Protein 5ICE (pdb70)

GO terms:
  GO:0030786 (RS)-norcoclaurine 6-O-methyltransferase activity (F, EXP)

Solvent-accessible surface area: 18863 Å² total; per-residue (Å²): 141,93,167,117,111,150,126,177,82,80,124,65,43,91,44,128,106,153,106,152,99,124,31,108,20,68,42,65,26,37,39,32,3,15,108,51,35,0,4,20,22,6,106,131,86,64,56,47,0,12,39,59,54,0,6,133,107,18,88,80,112,132,36,101,71,86,45,8,66,138,43,0,142,78,0,42,162,53,152,26,3,56,78,50,87,72,104,76,90,92,44,3,3,50,11,101,62,0,94,71,12,11,111,82,96,50,75,15,74,20,13,14,16,63,10,108,11,24,169,53,20,49,28,0,82,158,68,55,135,65,32,130,118,62,111,80,45,143,37,34,6,2,61,51,28,39,56,40,54,12,52,76,9,3,52,121,70,106,101,33,9,104,47,35,7,80,2,68,7,0,29,14,80,35,4,5,57,24,0,28,93,113,4,48,79,10,7,99,77,16,84,46,1,3,3,0,21,14,14,16,0,12,4,0,93,60,0,25,106,45,40,104,174,16,94,1,10,0,2,19,58,62,34,11,25,89,37,23,76,78,48,146,69,23,61,44,66,104,23,59,27,54,160,119,5,10,109,11,34,0,0,1,0,19,18,14,0,14,11,39,65,68,81,55,0,38,90,0,0,102,108,0,40,115,7,13,52,90,97,62,8,26,0,1,0,0,1,2,20,17,53,110,154,63,136,70,134,90,14,139,76,28,93,57,33,38,65,29,12,77,2,16,20,37,8,62,2,1,22,76,124,66,0,107,133,5,3,131,61,6,34,15,101,28,61,114,43,40,127,5,112,14,23,10,3,0,0,6,0,68,17,165

Secondary structure (DSSP, 8-state):
------SPPPHHHHHHHHHHHTHHHHHHHHHHHHHHTHHHHHHHH-S-B-HHHHHHTSSSS---HHHHHHHHHHHHHTTSEEEEEETTEEEEEE-GGGGGGSSSSTT--HHHHHHHT-HHHHGGGGGHHHHHS-TT----HHHHHHSS-HHHHHHT-HHHHHHHHHHHHHHHHTTHHHHHHHTGGGGTT-SEEEEET-TTSHHHHHHHHH-TTSEEEEEE-HHHHTTS---SSSEEEE--TTT-----SEEEEES-GGGS-HHHHHHHHHHHHTTS-TTT-EEEEEE-EE-SSS--TTHHHHHHHHHHHHHHTS---EEHHHHHHHHHHTT-SEEEEE--SSSSEEEEEE--

Radius of gyration: 23.11 Å; Cα contacts (8 Å, |Δi|>4): 562; chains: 1; bounding box: 63×74×41 Å

CATH classification: 1.10.10.10 (+1 more: 3.40.50.150)

Sequence (352 aa):
GAMMVMMINNKENLSSSSQAKLWNFIYGFADSLVLKSAVQLDLANIIHNHGSPMTLSSSELSSLHLPSQPVNQDALYRVLRYLVHMKLFTKSSSIDGELRYGLAPPAKFLVKGWDKCMLGAILTITDKDFMAPWHYLKEGILNNDGSTSTAFEKKALGTNIWDYMAEHPEKNQLFNEGMANDTRLIMSSALVKECSSSMMMFDGITTIVDVGGGTGTAVRNIIAKAFPHIKCTVYDLPHVIADSPGYTEINSIIQGDMFKYIPNADAIMMKCILHDWDDKECIEILKRCKDAVPRDGGKVIIIDIILLDVKSSEHPYTKMMRLTLDLDMMLNTGGKERTEEEWKKLIHDAGYKGYKITHISSAVQSVIEAYPY

Nearest PDB structures (foldseek):
  5icc-assembly1_A  TM=1.002E+00  e=3.411E-70  Thalictrum flavum subsp. glaucum
  6i72-assembly1_A  TM=9.300E-01  e=4.537E-34  Fragaria x ananassa
  6nej-assembly1_A  TM=9.063E-01  e=2.387E-31  Thalictrum flavum subsp. glaucum
  4pgh-assembly2_C  TM=8.759E-01  e=3.192E-32  Sorghum bicolor
  1fp1-assembly1_D-2  TM=8.340E-01  e=8.400E-29  Medicago sativa

Organism: Thalictrum flavum subsp. glaucum (NCBI:txid150095)

Foldseek 3Di:
DDDDDDDDDDPVVVVVVVCVVCVVVVLVLVVVCLQQLQQAQQVVVPHFAALVSSCVPTPDDDDDSVVVVVSLVVCVVVQQKHWDADPRGITIGGGVVVVLCHDDALSNQSLLSCLCSPPLLCQLVVCLVCLVVVVPDPDFSNCVRPPHADVVSLLVDVVNVLSVLSNVLSQLSNFLVLCCPVVVVLCPPWQEEEEAQCFQQNNVVSVCVSPVRHQYEYEEAPSRPVSHDDDDRHHYYYDDLLVADAATQEYEYEPPQQLDALVSLLSNLLRRLVRHDLPNRKYKYWAAAADPPDDDPLNVVQQVVQVSSRRRRVGGGHHPVRVQVSLVSSPFDDWDWDQSVGRITIIMTHHD

B-factor: mean 14.43, std 7.89, range [3.51, 45.09]

InterPro domains:
  IPR001077 O-methyltransferase, C-terminal domain [PF00891] (123-331)
  IPR012967 Caffeic acid 3-O-methyltransferase-like, dimerisation domain [PF08100] (16-101)
  IPR016461 O-methyltransferase-like [PIRSF005739] (5-349)
  IPR016461 O-methyltransferase-like [PS51683] (16-349)
  IPR016461 O-methyltransferase-like [PTHR11746] (9-331)
  IPR029063 S-adenosyl-L-methionine-dependent methyltransferase superfamily [G3DSA:3.40.50.150] (100-350)
  IPR029063 S-adenosyl-L-methionine-dependent methyltransferase superfamily [SSF53335] (106-348)
  IPR036388 Winged helix-like DNA-binding domain superfamily [G3DSA:1.10.10.10] (1-99)
  IPR036390 Winged helix DNA-binding domain superfamily [SSF46785] (4-103)

Structure (mmCIF, N/CA/C/O backbone):
data_5ICE
#
_entry.id   5ICE
#
_cell.length_a   73.720
_cell.length_b   109.130
_cell.length_c   40.950
_cell.angle_alpha   90.000
_cell.angle_beta   90.000
_cell.angle_gamma   90.000
#
_symmetry.space_group_name_H-M   'P 21 21 2'
#
loop_
_entity.id
_entity.type
_entity.pdbx_description
1 polymer '(S)-norcoclaurine 6-O-methyltransferase'
2 non-polymer S-ADENOSYL-L-HOMOCYSTEINE
3 non-polymer (1S)-1-(3,4-dihydroxybenzyl)-1,2,3,4-tetrahydroisoquinoline-6,7-diol
4 non-polymer 'POTASSIUM ION'
5 non-polymer 1,2-ETHANEDIOL
6 water water
#
loop_
_atom_site.group_PDB
_atom_site.id
_atom_site.type_symbol
_atom_site.label_atom_id
_atom_site.label_alt_id
_atom_site.label_comp_id
_atom_site.label_asym_id
_atom_site.label_entity_id
_atom_site.label_seq_id
_atom_site.pdbx_PDB_ins_code
_atom_site.Cartn_x
_atom_site.Cartn_y
_atom_site.Cartn_z
_atom_site.occupancy
_atom_site.B_iso_or_equiv
_atom_site.auth_seq_id
_atom_site.auth_comp_id
_atom_site.auth_asym_id
_atom_site.auth_atom_id
_atom_site.pdbx_PDB_model_num
ATOM 1 N N . GLY A 1 1 ? 21.171 -29.409 17.604 1.00 30.66 -1 GLY A N 1
ATOM 2 C CA . GLY A 1 1 ? 20.664 -28.590 16.474 1.00 29.56 -1 GLY A CA 1
ATOM 3 C C . GLY A 1 1 ? 20.027 -27.261 16.840 1.00 28.50 -1 GLY A C 1
ATOM 4 O O . GLY A 1 1 ? 20.650 -26.379 17.460 1.00 28.56 -1 GLY A O 1
ATOM 5 N N . ALA A 1 2 ? 18.772 -27.122 16.450 1.00 26.13 0 ALA A N 1
ATOM 6 C CA . ALA A 1 2 ? 18.109 -25.830 16.609 1.00 24.07 0 ALA A CA 1
ATOM 7 C C . ALA A 1 2 ? 17.173 -25.839 17.762 1.00 22.73 0 ALA A C 1
ATOM 8 O O . ALA A 1 2 ? 16.865 -26.899 18.375 1.00 19.73 0 ALA A O 1
ATOM 10 N N . MET A 1 3 ? 16.694 -24.662 18.071 1.00 21.45 1 MET A N 1
ATOM 11 C CA A MET A 1 3 ? 15.699 -24.490 19.143 0.50 24.30 1 MET A CA 1
ATOM 12 C CA B MET A 1 3 ? 15.726 -24.503 19.157 0.50 24.21 1 MET A CA 1
ATOM 13 C C . MET A 1 3 ? 14.523 -25.404 18.925 1.00 24.73 1 MET A C 1
ATOM 14 O O . MET A 1 3 ? 13.986 -25.487 17.793 1.00 27.37 1 MET A O 1
ATOM 23 N N . VAL A 1 4 ? 14.090 -26.099 19.981 1.00 22.54 2 VAL A N 1
ATOM 24 C CA . VAL A 1 4 ? 12.871 -26.882 19.939 1.00 20.82 2 VAL A CA 1
ATOM 25 C C . VAL A 1 4 ? 11.886 -26.250 20.929 1.00 23.33 2 VAL A C 1
ATOM 26 O O . VAL A 1 4 ? 12.148 -26.201 22.161 1.00 19.23 2 VAL A O 1
ATOM 30 N N . MET A 1 5 ? 10.715 -25.815 20.441 1.00 22.89 3 MET A N 1
ATOM 31 C CA A MET A 1 5 ? 9.666 -25.323 21.336 0.50 24.28 3 MET A CA 1
ATOM 32 C CA B MET A 1 5 ? 9.663 -25.322 21.335 0.50 24.42 3 MET A CA 1
ATOM 33 C C . MET A 1 5 ? 8.913 -26.488 21.935 1.00 23.43 3 MET A C 1
ATOM 34 O O . MET A 1 5 ? 8.570 -27.450 21.223 1.00 25.78 3 MET A O 1
ATOM 43 N N . ILE A 1 6 ? 8.631 -26.430 23.245 1.00 20.51 4 ILE A N 1
ATOM 44 C CA . ILE A 1 6 ? 7.973 -27.566 23.873 1.00 19.23 4 ILE A CA 1
ATOM 45 C C . ILE A 1 6 ? 6.694 -27.192 24.634 1.00 21.03 4 ILE A C 1
ATOM 46 O O . ILE A 1 6 ? 5.955 -28.095 25.095 1.00 23.26 4 ILE A O 1
ATOM 51 N N A ASN A 1 7 ? 6.487 -25.879 24.810 0.70 20.76 5 ASN A N 1
ATOM 52 N N B ASN A 1 7 ? 6.421 -25.893 24.790 0.30 21.76 5 ASN A N 1
ATOM 53 C CA A ASN A 1 7 ? 5.314 -25.374 25.573 0.70 22.46 5 ASN A CA 1
ATOM 54 C CA B ASN A 1 7 ? 5.135 -25.499 25.408 0.30 22.85 5 ASN A CA 1
ATOM 55 C C A ASN A 1 7 ? 4.665 -24.308 24.667 0.70 25.86 5 ASN A C 1
ATOM 56 C C B ASN A 1 7 ? 4.635 -24.310 24.632 0.30 24.96 5 ASN A C 1
ATOM 57 O O A ASN A 1 7 ? 5.244 -23.965 23.633 0.70 26.55 5 ASN A O 1
ATOM 58 O O B ASN A 1 7 ? 5.308 -23.840 23.710 0.30 25.69 5 ASN A O 1
ATOM 67 N N . LYS A 1 8 ? 3.463 -23.810 25.001 1.00 25.59 6 LYS A N 1
ATOM 68 C CA . LYS A 1 8 ? 2.753 -22.880 24.079 1.00 25.51 6 LYS A CA 1
ATOM 69 C C . LYS A 1 8 ? 3.532 -21.553 23.805 1.00 22.03 6 LYS A C 1
ATOM 70 O O . LYS A 1 8 ? 4.079 -20.906 24.717 1.00 22.56 6 LYS A O 1
ATOM 76 N N . GLU A 1 9 ? 3.571 -21.176 22.543 1.00 24.10 7 GLU A N 1
ATOM 77 C CA . GLU A 1 9 ? 4.237 -20.006 22.136 1.00 24.38 7 GLU A CA 1
ATOM 78 C C . GLU A 1 9 ? 3.311 -18.831 22.486 1.00 21.98 7 GLU A C 1
ATOM 79 O O . GLU A 1 9 ? 2.094 -19.001 22.667 1.00 22.17 7 GLU A O 1
ATOM 85 N N . ASN A 1 10 ? 3.947 -17.705 22.678 1.00 22.96 8 ASN A N 1
ATOM 86 C CA . ASN A 1 10 ? 3.278 -16.493 23.103 1.00 20.30 8 ASN A CA 1
ATOM 87 C C . ASN A 1 10 ? 2.352 -15.965 21.958 1.00 19.67 8 ASN A C 1
ATOM 88 O O . ASN A 1 10 ? 2.820 -15.640 20.838 1.00 18.38 8 ASN A O 1
ATOM 93 N N . LEU A 1 11 ? 1.061 -15.865 22.234 1.00 12.73 9 LEU A N 1
ATOM 94 C CA . LEU A 1 11 ? 0.058 -15.371 21.237 1.00 13.16 9 LEU A CA 1
ATOM 95 C C . LEU A 1 11 ? 0.275 -13.884 21.001 1.00 13.50 9 LEU A C 1
ATOM 96 O O . LEU A 1 11 ? 0.086 -13.420 19.828 1.00 11.31 9 LEU A O 1
ATOM 101 N N . SER A 1 12 ? 0.588 -13.121 22.037 1.00 11.85 10 SER A N 1
ATOM 102 C CA A SER A 1 12 ? 0.768 -11.667 21.863 0.53 12.83 10 SER A CA 1
ATOM 103 C CA B SER A 1 12 ? 0.765 -11.677 21.873 0.47 12.46 10 SER A CA 1
ATOM 104 C C . SER A 1 12 ? 1.885 -11.320 20.914 1.00 12.13 10 SER A C 1
ATOM 105 O O . SER A 1 12 ? 1.793 -10.347 20.197 1.00 12.99 10 SER A O 1
ATOM 110 N N . SER A 1 13 ? 2.973 -12.118 20.978 1.00 11.96 11 SER A N 1
ATOM 111 C CA B SER A 1 13 ? 4.140 -11.778 20.147 0.42 11.57 11 SER A CA 1
ATOM 112 C CA C SER A 1 13 ? 4.159 -11.889 20.158 0.58 12.24 11 SER A CA 1
ATOM 113 C C . SER A 1 13 ? 3.796 -12.070 18.671 1.00 9.45 11 SER A C 1
ATOM 114 O O . SER A 1 13 ? 4.198 -11.285 17.800 1.00 12.12 11 SER A O 1
ATOM 119 N N . GLN A 1 14 ? 3.040 -13.134 18.424 1.00 10.31 12 GLN A N 1
ATOM 120 C CA . GLN A 1 14 ? 2.594 -13.445 17.042 1.00 10.20 12 GLN A CA 1
ATOM 121 C C . GLN A 1 14 ? 1.603 -12.423 16.541 1.00 8.08 12 GLN A C 1
ATOM 122 O O . GLN A 1 14 ? 1.643 -12.027 15.382 1.00 10.13 12 GLN A O 1
ATOM 128 N N . ALA A 1 15 ? 0.712 -11.958 17.463 1.00 7.44 13 ALA A N 1
ATOM 129 C CA . ALA A 1 15 ? -0.245 -10.903 17.122 1.00 8.74 13 ALA A CA 1
ATOM 130 C C . ALA A 1 15 ? 0.483 -9.596 16.767 1.00 8.70 13 ALA A C 1
ATOM 131 O O . ALA A 1 15 ? 0.030 -8.884 15.863 1.00 8.17 13 ALA A O 1
ATOM 133 N N . LYS A 1 16 ? 1.570 -9.300 17.455 1.00 10.94 14 LYS A N 1
ATOM 134 C CA . LYS A 1 16 ? 2.348 -8.088 17.151 1.00 9.13 14 LYS A CA 1
ATOM 135 C C . LYS A 1 16 ? 2.827 -8.121 15.692 1.00 9.68 14 LYS A C 1
ATOM 136 O O . LYS A 1 16 ? 2.764 -7.113 14.978 1.00 10.36 14 LYS A O 1
ATOM 142 N N . LEU A 1 17 ? 3.271 -9.321 15.266 1.00 7.48 15 LEU A N 1
ATOM 143 C CA . LEU A 1 17 ? 3.701 -9.494 13.823 1.00 8.28 15 LEU A CA 1
ATOM 144 C C . LEU A 1 17 ? 2.530 -9.347 12.866 1.00 9.01 15 LEU A C 1
ATOM 145 O O . LEU A 1 17 ? 2.664 -8.623 11.875 1.00 8.98 15 LEU A O 1
ATOM 150 N N . TRP A 1 18 ? 1.393 -10.020 13.149 1.00 7.87 16 TRP A N 1
ATOM 151 C CA . TRP A 1 18 ? 0.245 -9.877 12.287 1.00 6.35 16 TRP A CA 1
ATOM 152 C C . TRP A 1 18 ? -0.200 -8.396 12.184 1.00 7.81 16 TRP A C 1
ATOM 153 O O . TRP A 1 18 ? -0.616 -7.944 11.127 1.00 7.08 16 TRP A O 1
ATOM 164 N N . ASN A 1 19 ? -0.113 -7.671 13.302 1.00 7.32 17 ASN A N 1
ATOM 165 C CA . ASN A 1 19 ? -0.548 -6.275 13.282 1.00 7.36 17 ASN A CA 1
ATOM 166 C C . ASN A 1 19 ? 0.408 -5.389 12.448 1.00 9.46 17 ASN A C 1
ATOM 167 O O . ASN A 1 19 ? -0.047 -4.451 11.814 1.00 7.47 17 ASN A O 1
ATOM 172 N N . PHE A 1 20 ? 1.698 -5.727 12.473 1.00 7.13 18 PHE A N 1
ATOM 173 C CA . PHE A 1 20 ? 2.673 -5.051 11.609 1.00 6.05 18 PHE A CA 1
ATOM 174 C C . PHE A 1 20 ? 2.425 -5.426 10.146 1.00 6.69 18 PHE A C 1
ATOM 175 O O . PHE A 1 20 ? 2.410 -4.536 9.284 1.00 5.91 18 PHE A O 1
ATOM 183 N N . ILE A 1 21 ? 2.218 -6.740 9.874 1.00 5.68 19 ILE A N 1
ATOM 184 C CA . ILE A 1 21 ? 1.962 -7.172 8.479 1.00 6.90 19 ILE A CA 1
ATOM 185 C C . ILE A 1 21 ? 0.812 -6.370 7.914 1.00 6.64 19 ILE A C 1
ATOM 186 O O . ILE A 1 21 ? 0.884 -5.898 6.768 1.00 8.20 19 ILE A O 1
ATOM 191 N N . TYR A 1 22 ? -0.265 -6.263 8.681 1.00 5.99 20 TYR A N 1
ATOM 192 C CA . TYR A 1 22 ? -1.497 -5.566 8.217 1.00 6.38 20 TYR A CA 1
ATOM 193 C C . TYR A 1 22 ? -1.539 -4.121 8.584 1.00 6.61 20 TYR A C 1
ATOM 194 O O . TYR A 1 22 ? -2.629 -3.508 8.638 1.00 6.32 20 TYR A O 1
ATOM 203 N N . GLY A 1 23 ? -0.384 -3.491 8.847 1.00 4.80 21 GLY A N 1
ATOM 204 C CA . GLY A 1 23 ? -0.394 -2.016 9.169 1.00 6.28 21 GLY A CA 1
ATOM 205 C C . GLY A 1 23 ? -1.113 -1.256 8.088 1.00 5.16 21 GLY A C 1
ATOM 206 O O . GLY A 1 23 ? -1.824 -0.253 8.374 1.00 7.49 21 GLY A O 1
ATOM 207 N N . PHE A 1 24 ? -0.908 -1.657 6.815 1.00 4.57 22 PHE A N 1
ATOM 208 C CA . PHE A 1 24 ? -1.559 -0.905 5.701 1.00 4.58 22 PHE A CA 1
ATOM 209 C C . PHE A 1 24 ? -3.061 -0.889 5.834 1.00 6.12 22 PHE A C 1
ATOM 210 O O . PHE A 1 24 ? -3.726 0.029 5.271 1.00 5.96 22 PHE A O 1
ATOM 218 N N . ALA A 1 25 ? -3.674 -1.917 6.508 1.00 6.18 23 ALA A N 1
ATOM 219 C CA . ALA A 1 25 ? -5.144 -1.881 6.648 1.00 4.74 23 ALA A CA 1
ATOM 220 C C . ALA A 1 25 ? -5.600 -0.682 7.473 1.00 6.39 23 ALA A C 1
ATOM 221 O O . ALA A 1 25 ? -6.646 -0.072 7.179 1.00 8.09 23 ALA A O 1
ATOM 223 N N . ASP A 1 26 ? -4.816 -0.270 8.496 1.00 6.04 24 ASP A N 1
ATOM 224 C CA . ASP A 1 26 ? -5.195 0.928 9.219 1.00 7.95 24 ASP A CA 1
ATOM 225 C C . ASP A 1 26 ? -5.146 2.147 8.309 1.00 6.90 24 ASP A C 1
ATOM 226 O O . ASP A 1 26 ? -6.076 2.987 8.349 1.00 7.10 24 ASP A O 1
ATOM 231 N N . SER A 1 27 ? -4.088 2.256 7.461 1.00 7.53 25 SER A N 1
ATOM 232 C CA . SER A 1 27 ? -3.978 3.410 6.574 1.00 6.19 25 SER A CA 1
ATOM 233 C C . SER A 1 27 ? -5.143 3.472 5.607 1.00 5.40 25 SER A C 1
ATOM 234 O O . SER A 1 27 ? -5.720 4.526 5.375 1.00 4.73 25 SER A O 1
ATOM 237 N N . LEU A 1 28 ? -5.502 2.291 5.059 1.00 6.42 26 LEU A N 1
ATOM 238 C CA . LEU A 1 28 ? -6.481 2.273 3.969 1.00 7.15 26 LEU A CA 1
ATOM 239 C C . LEU A 1 28 ? -7.924 2.179 4.411 1.00 7.83 26 LEU A C 1
ATOM 240 O O . LEU A 1 28 ? -8.822 2.644 3.659 1.00 7.60 26 LEU A O 1
ATOM 245 N N . VAL A 1 29 ? -8.174 1.650 5.596 1.00 7.04 27 VAL A N 1
ATOM 246 C CA . VAL A 1 29 ? -9.511 1.850 6.228 1.00 8.02 27 VAL A CA 1
ATOM 247 C C . VAL A 1 29 ? -9.704 3.301 6.565 1.00 5.00 27 VAL A C 1
ATOM 248 O O . VAL A 1 29 ? -10.777 3.880 6.315 1.00 7.40 27 VAL A O 1
ATOM 252 N N . LEU A 1 30 ? -8.669 3.922 7.168 1.00 6.74 28 LEU A N 1
ATOM 253 C CA . LEU A 1 30 ? -8.816 5.367 7.466 1.00 4.52 28 LEU A CA 1
ATOM 254 C C . LEU A 1 30 ? -9.085 6.174 6.221 1.00 6.42 28 LEU A C 1
ATOM 255 O O . LEU A 1 30 ? -9.924 7.075 6.229 1.00 6.71 28 LEU A O 1
ATOM 260 N N . LYS A 1 31 ? -8.351 5.885 5.129 1.00 6.52 29 LYS A N 1
ATOM 261 C CA . LYS A 1 31 ? -8.618 6.558 3.862 1.00 7.57 29 LYS A CA 1
ATOM 262 C C . LYS A 1 31 ? -10.110 6.430 3.445 1.00 6.17 29 LYS A C 1
ATOM 263 O O . LYS A 1 31 ? -10.729 7.410 3.045 1.00 8.02 29 LYS A O 1
ATOM 269 N N . SER A 1 32 ? -10.645 5.237 3.565 1.00 5.45 30 SER A N 1
ATOM 270 C CA . SER A 1 32 ? -12.050 5.010 3.179 1.00 6.45 30 SER A CA 1
ATOM 271 C C . SER A 1 32 ? -13.003 5.832 4.082 1.00 7.09 30 SER A C 1
ATOM 272 O O . SER A 1 32 ? -13.987 6.349 3.603 1.00 8.16 30 SER A O 1
ATOM 275 N N . ALA A 1 33 ? -12.702 5.893 5.380 1.00 5.64 31 ALA A N 1
ATOM 276 C CA . ALA A 1 33 ? -13.533 6.689 6.314 1.00 6.52 31 ALA A CA 1
ATOM 277 C C . ALA A 1 33 ? -13.515 8.145 5.915 1.00 7.48 31 ALA A C 1
ATOM 278 O O . ALA A 1 33 ? -14.546 8.848 6.040 1.00 7.63 31 ALA A O 1
ATOM 280 N N . VAL A 1 34 ? -12.364 8.632 5.456 1.00 7.85 32 VAL A N 1
ATOM 281 C CA . VAL A 1 34 ? -12.258 10.032 5.015 1.00 7.45 32 VAL A CA 1
ATOM 282 C C . VAL A 1 34 ? -13.042 10.228 3.701 1.00 7.56 32 VAL A C 1
ATOM 283 O O . VAL A 1 34 ? -13.767 11.227 3.563 1.00 7.79 32 VAL A O 1
ATOM 287 N N . GLN A 1 35 ? -12.884 9.306 2.767 1.00 8.47 33 GLN A N 1
ATOM 288 C CA . GLN A 1 35 ? -13.594 9.431 1.457 1.00 7.28 33 GLN A CA 1
ATOM 289 C C . GLN A 1 35 ? -15.097 9.369 1.643 1.00 8.98 33 GLN A C 1
ATOM 290 O O . GLN A 1 35 ? -15.843 10.008 0.891 1.00 10.57 33 GLN A O 1
ATOM 296 N N . LEU A 1 36 ? -15.565 8.582 2.629 1.00 7.29 34 LEU A N 1
ATOM 297 C CA . LEU A 1 36 ? -17.008 8.492 2.948 1.00 8.71 34 LEU A CA 1
ATOM 298 C C . LEU A 1 36 ? -17.506 9.687 3.767 1.00 9.07 34 LEU A C 1
ATOM 299 O O . LEU A 1 36 ? -18.703 9.894 3.879 1.00 8.97 34 LEU A O 1
ATOM 304 N N . ASP A 1 37 ? -16.554 10.435 4.389 1.00 8.80 35 ASP A N 1
ATOM 305 C CA . ASP A 1 37 ? -16.826 11.613 5.175 1.00 9.47 35 ASP A CA 1
ATOM 306 C C . ASP A 1 37 ? -17.646 11.317 6.451 1.00 8.40 35 ASP A C 1
ATOM 307 O O . ASP A 1 37 ? -18.373 12.145 6.946 1.00 9.60 35 ASP A O 1
ATOM 312 N N . LEU A 1 38 ? -17.442 10.102 6.994 1.00 7.78 36 LEU A N 1
ATOM 313 C CA . LEU A 1 38 ? -18.211 9.629 8.122 1.00 6.69 36 LEU A CA 1
ATOM 314 C C . LEU A 1 38 ? -18.155 10.562 9.326 1.00 8.24 36 LEU A C 1
ATOM 315 O O . LEU A 1 38 ? -19.188 10.843 9.963 1.00 9.61 36 LEU A O 1
ATOM 320 N N . ALA A 1 39 ? -16.957 11.050 9.648 1.00 7.23 37 ALA A N 1
ATOM 321 C CA . ALA A 1 39 ? -16.765 11.851 10.877 1.00 8.82 37 ALA A CA 1
ATOM 322 C C . ALA A 1 39 ? -17.531 13.176 10.761 1.00 9.09 37 ALA A C 1
ATOM 323 O O . ALA A 1 39 ? -18.051 13.662 11.746 1.00 10.75 37 ALA A O 1
ATOM 325 N N . ASN A 1 40 ? -17.597 13.714 9.557 1.00 9.69 38 ASN A N 1
ATOM 326 C CA . ASN A 1 40 ? -18.281 15.016 9.350 1.00 9.46 38 ASN A CA 1
ATOM 327 C C . ASN A 1 40 ? -19.791 14.876 9.281 1.00 10.24 38 ASN A C 1
ATOM 328 O O . ASN A 1 40 ? -20.509 15.790 9.682 1.00 8.73 38 ASN A O 1
ATOM 333 N N . ILE A 1 41 ? -20.295 13.746 8.728 1.00 8.53 39 ILE A N 1
ATOM 334 C CA . ILE A 1 41 ? -21.719 13.508 8.718 1.00 8.20 39 ILE A CA 1
ATOM 335 C C . ILE A 1 41 ? -22.166 13.413 10.172 1.00 8.99 39 ILE A C 1
ATOM 336 O O . ILE A 1 41 ? -23.186 14.059 10.562 1.00 10.68 39 ILE A O 1
ATOM 341 N N . ILE A 1 42 ? -21.432 12.652 11.006 1.00 9.30 40 ILE A N 1
ATOM 342 C CA . ILE A 1 42 ? -21.787 12.490 12.416 1.00 7.82 40 ILE A CA 1
ATOM 343 C C . ILE A 1 42 ? -21.650 13.804 13.189 1.00 9.41 40 ILE A C 1
ATOM 344 O O . ILE A 1 42 ? -22.560 14.199 13.938 1.00 10.89 40 ILE A O 1
ATOM 349 N N . HIS A 1 43 ? -20.531 14.495 13.025 1.00 9.20 41 HIS A N 1
ATOM 350 C CA . HIS A 1 43 ? -20.283 15.741 13.771 1.00 10.13 41 HIS A CA 1
ATOM 351 C C . HIS A 1 43 ? -21.333 16.776 13.418 1.00 9.91 41 HIS A C 1
ATOM 352 O O . HIS A 1 43 ? -21.829 17.469 14.321 1.00 10.81 41 HIS A O 1
ATOM 359 N N . ASN A 1 44 ? -21.650 16.907 12.117 1.00 6.87 42 ASN A N 1
ATOM 360 C CA . ASN A 1 44 ? -22.717 17.863 11.708 1.00 9.90 42 ASN A CA 1
ATOM 361 C C . ASN A 1 44 ? -24.070 17.461 12.304 1.00 12.38 42 ASN A C 1
ATOM 362 O O . ASN A 1 44 ? -24.864 18.348 12.715 1.00 12.25 42 ASN A O 1
ATOM 367 N N . HIS A 1 45 ? -24.358 16.154 12.397 1.00 11.63 43 HIS A N 1
ATOM 368 C CA . HIS A 1 45 ? -25.645 15.669 12.956 1.00 13.44 43 HIS A CA 1
ATOM 369 C C . HIS A 1 45 ? -25.730 16.026 14.423 1.00 12.41 43 HIS A C 1
ATOM 370 O O . HIS A 1 45 ? -26.858 16.348 14.934 1.00 16.06 43 HIS A O 1
ATOM 377 N N . GLY A 1 46 ? -24.602 16.003 15.116 1.00 12.39 44 GLY A N 1
ATOM 378 C CA . GLY A 1 46 ? -24.457 16.438 16.484 1.00 15.12 44 GLY A CA 1
ATOM 379 C C . GLY A 1 46 ? -24.762 15.407 17.541 1.00 16.76 44 GLY A C 1
ATOM 380 O O . GLY A 1 46 ? -24.609 15.675 18.719 1.00 18.37 44 GLY A O 1
ATOM 381 N N . SER A 1 47 ? -25.098 14.183 17.109 1.00 15.57 45 SER A N 1
ATOM 382 C CA . SER A 1 47 ? -25.351 13.058 17.994 1.00 16.64 45 SER A CA 1
ATOM 383 C C . SER A 1 47 ? -25.039 11.728 17.213 1.00 13.85 45 SER A C 1
ATOM 384 O O . SER A 1 47 ? -25.029 11.751 15.974 1.00 13.96 45 SER A O 1
ATOM 387 N N . PRO A 1 48 ? -24.825 10.618 17.916 1.00 14.71 46 PRO A N 1
ATOM 388 C CA . PRO A 1 48 ? -24.623 9.306 17.221 1.00 13.81 46 PRO A CA 1
ATOM 389 C C . PRO A 1 48 ? -25.743 8.941 16.280 1.00 14.60 46 PRO A C 1
ATOM 390 O O . PRO A 1 48 ? -26.906 9.211 16.572 1.00 14.89 46 PRO A O 1
ATOM 394 N N . MET A 1 49 ? -25.399 8.290 15.153 1.00 12.32 47 MET A N 1
ATOM 395 C CA . MET A 1 49 ? -26.380 7.977 14.121 1.00 10.92 47 MET A CA 1
ATOM 396 C C . MET A 1 49 ? -26.485 6.473 13.862 1.00 10.50 47 MET A C 1
ATOM 397 O O . MET A 1 49 ? -25.470 5.721 14.020 1.00 11.93 47 MET A O 1
ATOM 402 N N . THR A 1 50 ? -27.657 6.020 13.527 1.00 12.40 48 THR A N 1
ATOM 403 C CA . THR A 1 50 ? -27.835 4.614 13.168 1.00 12.27 48 THR A CA 1
ATOM 404 C C . THR A 1 50 ? -27.147 4.350 11.823 1.00 10.89 48 THR A C 1
ATOM 405 O O . THR A 1 50 ? -26.820 5.297 11.080 1.00 11.74 48 THR A O 1
ATOM 409 N N . LEU A 1 51 ? -26.983 3.061 11.505 1.00 10.34 49 LEU A N 1
ATOM 410 C CA . LEU A 1 51 ? -26.425 2.656 10.198 1.00 9.54 49 LEU A CA 1
ATOM 411 C C . LEU A 1 51 ? -27.266 3.227 9.063 1.00 11.81 49 LEU A C 1
ATOM 412 O O . LEU A 1 51 ? -26.714 3.690 8.072 1.00 11.32 49 LEU A O 1
ATOM 417 N N . SER A 1 52 ? -28.615 3.135 9.192 1.00 12.00 50 SER A N 1
ATOM 418 C CA A SER A 1 52 ? -29.531 3.662 8.171 0.37 12.31 50 SER A CA 1
ATOM 419 C CA B SER A 1 52 ? -29.475 3.651 8.111 0.25 11.75 50 SER A CA 1
ATOM 420 C CA C SER A 1 52 ? -29.526 3.666 8.157 0.38 12.51 50 SER A CA 1
ATOM 421 C C . SER A 1 52 ? -29.422 5.170 7.970 1.00 12.54 50 SER A C 1
ATOM 422 O O . SER A 1 52 ? -29.409 5.678 6.838 1.00 14.24 50 SER A O 1
ATOM 429 N N . GLU A 1 53 ? -29.337 5.889 9.076 1.00 11.56 51 GLU A N 1
ATOM 430 C CA . GLU A 1 53 ? -29.223 7.351 9.010 1.00 13.06 51 GLU A CA 1
ATOM 431 C C . GLU A 1 53 ? -27.911 7.762 8.358 1.00 12.02 51 GLU A C 1
ATOM 432 O O . GLU A 1 53 ? -27.900 8.644 7.489 1.00 12.33 51 GLU A O 1
ATOM 438 N N . LEU A 1 54 ? -26.814 7.079 8.733 1.00 9.81 52 LEU A N 1
ATOM 439 C CA . LEU A 1 54 ? -25.522 7.378 8.107 1.00 10.57 52 LEU A CA 1
ATOM 440 C C . LEU A 1 54 ? -25.607 7.136 6.616 1.00 11.62 52 LEU A C 1
ATOM 441 O O . LEU A 1 54 ? -25.137 7.972 5.798 1.00 11.27 52 LEU A O 1
ATOM 446 N N . SER A 1 55 ? -26.213 6.016 6.248 1.00 11.58 53 SER A N 1
ATOM 447 C CA A SER A 1 55 ? -26.289 5.615 4.840 0.55 12.59 53 SER A CA 1
ATOM 448 C CA B SER A 1 55 ? -26.288 5.604 4.845 0.45 12.85 53 SER A CA 1
ATOM 449 C C . SER A 1 55 ? -26.968 6.682 4.009 1.00 13.14 53 SER A C 1
ATOM 450 O O . SER A 1 55 ? -26.558 6.937 2.857 1.00 14.11 53 SER A O 1
ATOM 455 N N . LEU A 1 56 ? -28.040 7.279 4.564 1.00 13.46 54 LEU A N 1
ATOM 456 C CA . LEU A 1 56 ? -28.839 8.277 3.822 1.00 14.40 54 LEU A CA 1
ATOM 457 C C . LEU A 1 56 ? -28.032 9.564 3.514 1.00 13.08 54 LEU A C 1
ATOM 458 O O . LEU A 1 56 ? -28.407 10.352 2.634 1.00 14.30 54 LEU A O 1
ATOM 463 N N . HIS A 1 57 ? -26.885 9.732 4.205 1.00 11.84 55 HIS A N 1
ATOM 464 C CA . HIS A 1 57 ? -26.109 10.959 4.081 1.00 11.46 55 HIS A CA 1
ATOM 465 C C . HIS A 1 57 ? -24.785 10.821 3.402 1.00 11.99 55 HIS A C 1
ATOM 466 O O . HIS A 1 57 ? -23.976 11.774 3.351 1.00 12.71 55 HIS A O 1
ATOM 473 N N . LEU A 1 58 ? -24.500 9.603 2.903 1.00 10.93 56 LEU A N 1
ATOM 474 C CA . LEU A 1 58 ? -23.188 9.314 2.322 1.00 10.43 56 LEU A CA 1
ATOM 475 C C . LEU A 1 58 ? -23.005 10.037 0.970 1.00 11.29 56 LEU A C 1
ATOM 476 O O . LEU A 1 58 ? -23.980 10.496 0.377 1.00 12.09 56 LEU A O 1
ATOM 481 N N . PRO A 1 59 ? -21.763 10.134 0.495 1.00 11.07 57 PRO A N 1
ATOM 482 C CA . PRO A 1 59 ? -21.480 10.923 -0.733 1.00 10.59 57 PRO A CA 1
ATOM 483 C C . PRO A 1 59 ? -22.206 10.514 -1.995 1.00 12.44 57 PRO A C 1
ATOM 484 O O . PRO A 1 59 ? -22.343 11.322 -2.893 1.00 12.02 57 PRO A O 1
ATOM 488 N N . SER A 1 60 ? -22.639 9.233 -2.068 1.00 11.60 58 SER A N 1
ATOM 489 C CA . SER A 1 60 ? -23.387 8.799 -3.246 1.00 9.72 58 SER A CA 1
ATOM 490 C C . SER A 1 60 ? -24.314 7.654 -2.847 1.00 10.45 58 SER A C 1
ATOM 491 O O . SER A 1 60 ? -24.258 7.159 -1.763 1.00 11.62 58 SER A O 1
ATOM 494 N N . GLN A 1 61 ? -25.248 7.332 -3.794 1.00 10.01 59 GLN A N 1
ATOM 495 C CA . GLN A 1 61 ? -26.244 6.246 -3.619 1.00 11.88 59 GLN A CA 1
ATOM 496 C C . GLN A 1 61 ? -26.162 5.313 -4.805 1.00 12.74 59 GLN A C 1
ATOM 497 O O . GLN A 1 61 ? -25.865 5.737 -5.951 1.00 13.20 59 GLN A O 1
ATOM 503 N N . PRO A 1 62 ? -26.444 4.000 -4.603 1.00 13.53 60 PRO A N 1
ATOM 504 C CA . PRO A 1 62 ? -26.839 3.353 -3.370 1.00 12.21 60 PRO A CA 1
ATOM 505 C C . PRO A 1 62 ? -25.655 2.960 -2.469 1.00 10.98 60 PRO A C 1
ATOM 506 O O . PRO A 1 62 ? -24.494 3.201 -2.819 1.00 12.57 60 PRO A O 1
ATOM 510 N N . VAL A 1 63 ? -26.011 2.450 -1.290 1.00 9.11 61 VAL A N 1
ATOM 511 C CA . VAL A 1 63 ? -25.035 2.096 -0.249 1.00 10.43 61 VAL A CA 1
ATOM 512 C C . VAL A 1 63 ? -25.178 0.624 0.128 1.00 9.16 61 VAL A C 1
ATOM 513 O O . VAL A 1 63 ? -26.277 0.125 0.376 1.00 10.78 61 VAL A O 1
ATOM 517 N N . ASN A 1 64 ? -24.024 -0.047 0.176 1.00 9.48 62 ASN A N 1
ATOM 518 C CA . ASN A 1 64 ? -24.025 -1.444 0.661 1.00 8.62 62 ASN A CA 1
ATOM 519 C C . ASN A 1 64 ? -23.866 -1.383 2.170 1.00 9.59 62 ASN A C 1
ATOM 520 O O . ASN A 1 64 ? -22.796 -1.063 2.685 1.00 11.50 62 ASN A O 1
ATOM 525 N N . GLN A 1 65 ? -24.968 -1.581 2.883 1.00 10.87 63 GLN A N 1
ATOM 526 C CA . GLN A 1 65 ? -24.966 -1.338 4.333 1.00 12.04 63 GLN A CA 1
ATOM 527 C C . GLN A 1 65 ? -24.211 -2.433 5.087 1.00 10.86 63 GLN A C 1
ATOM 528 O O . GLN A 1 65 ? -23.710 -2.160 6.170 1.00 9.64 63 GLN A O 1
ATOM 534 N N . ASP A 1 66 ? -24.167 -3.644 4.518 1.00 10.93 64 ASP A N 1
ATOM 535 C CA . ASP A 1 66 ? -23.316 -4.708 5.134 1.00 10.78 64 ASP A CA 1
ATOM 536 C C . ASP A 1 66 ? -21.836 -4.238 5.152 1.00 10.33 64 ASP A C 1
ATOM 537 O O . ASP A 1 66 ? -21.162 -4.398 6.169 1.00 9.55 64 ASP A O 1
ATOM 542 N N . ALA A 1 67 ? -21.367 -3.763 4.032 1.00 8.92 65 ALA A N 1
ATOM 543 C CA . ALA A 1 67 ? -20.000 -3.277 3.927 1.00 7.10 65 ALA A CA 1
ATOM 544 C C . ALA A 1 67 ? -19.726 -2.106 4.849 1.00 7.70 65 ALA A C 1
ATOM 545 O O . ALA A 1 67 ? -18.698 -2.033 5.501 1.00 9.05 65 ALA A O 1
ATOM 547 N N . LEU A 1 68 ? -20.705 -1.188 4.945 1.00 6.87 66 LEU A N 1
ATOM 548 C CA . LEU A 1 68 ? -20.570 -0.059 5.820 1.00 7.03 66 LEU A CA 1
ATOM 549 C C . LEU A 1 68 ? -20.476 -0.486 7.294 1.00 6.69 66 LEU A C 1
ATOM 550 O O . LEU A 1 68 ? -19.642 -0.010 8.041 1.00 7.85 66 LEU A O 1
ATOM 555 N N . TYR A 1 69 ? -21.347 -1.454 7.671 1.00 6.42 67 TYR A N 1
ATOM 556 C CA . TYR A 1 69 ? -21.331 -1.979 9.033 1.00 7.49 67 TYR A CA 1
ATOM 557 C C . TYR A 1 69 ? -19.952 -2.548 9.372 1.00 6.76 67 TYR A C 1
ATOM 558 O O . TYR A 1 69 ? -19.402 -2.316 10.456 1.00 7.29 67 TYR A O 1
ATOM 567 N N . ARG A 1 70 ? -19.383 -3.289 8.417 1.00 6.52 68 ARG A N 1
ATOM 568 C CA . ARG A 1 70 ? -18.132 -4.006 8.700 1.00 7.48 68 ARG A CA 1
ATOM 569 C C . ARG A 1 70 ? -16.929 -3.055 8.745 1.00 6.86 68 ARG A C 1
ATOM 570 O O . ARG A 1 70 ? -15.983 -3.296 9.535 1.00 7.46 68 ARG A O 1
ATOM 578 N N . VAL A 1 71 ? -16.944 -2.004 7.942 1.00 7.44 69 VAL A N 1
ATOM 579 C CA . VAL A 1 71 ? -15.897 -0.951 8.019 1.00 7.00 69 VAL A CA 1
ATOM 580 C C . VAL A 1 71 ? -16.048 -0.184 9.328 1.00 8.50 69 VAL A C 1
ATOM 581 O O . VAL A 1 71 ? -15.044 0.115 9.993 1.00 7.59 69 VAL A O 1
ATOM 585 N N . LEU A 1 72 ? -17.291 0.149 9.718 1.00 7.29 70 LEU A N 1
ATOM 586 C CA . LEU A 1 72 ? -17.510 0.800 10.990 1.00 6.45 70 LEU A CA 1
ATOM 587 C C . LEU A 1 72 ? -17.012 -0.051 12.167 1.00 5.47 70 LEU A C 1
ATOM 588 O O . LEU A 1 72 ? -16.418 0.455 13.109 1.00 7.24 70 LEU A O 1
ATOM 593 N N . ARG A 1 73 ? -17.248 -1.389 12.087 1.00 6.30 71 ARG A N 1
ATOM 594 C CA . ARG A 1 73 ? -16.763 -2.297 13.161 1.00 6.12 71 ARG A CA 1
ATOM 595 C C . ARG A 1 73 ? -15.228 -2.209 13.333 1.00 7.15 71 ARG A C 1
ATOM 596 O O . ARG A 1 73 ? -14.713 -2.184 14.452 1.00 8.11 71 ARG A O 1
ATOM 604 N N . TYR A 1 74 ? -14.512 -2.107 12.208 1.00 6.45 72 TYR A N 1
ATOM 605 C CA . TYR A 1 74 ? -13.067 -1.948 12.225 1.00 7.58 72 TYR A CA 1
ATOM 606 C C . TYR A 1 74 ? -12.684 -0.559 12.796 1.00 7.23 72 TYR A C 1
ATOM 607 O O . TYR A 1 74 ? -11.795 -0.483 13.647 1.00 7.46 72 TYR A O 1
ATOM 616 N N . LEU A 1 75 ? -13.423 0.467 12.402 1.00 6.87 73 LEU A N 1
ATOM 617 C CA . LEU A 1 75 ? -13.151 1.837 12.865 1.00 6.28 73 LEU A CA 1
ATOM 618 C C . LEU A 1 75 ? -13.412 1.996 14.385 1.00 8.14 73 LEU A C 1
ATOM 619 O O . LEU A 1 75 ? -12.744 2.772 15.025 1.00 7.87 73 LEU A O 1
ATOM 624 N N . VAL A 1 76 ? -14.405 1.265 14.885 1.00 6.49 74 VAL A N 1
ATOM 625 C CA . VAL A 1 76 ? -14.689 1.284 16.321 1.00 7.13 74 VAL A CA 1
ATOM 626 C C . VAL A 1 76 ? -13.543 0.613 17.073 1.00 6.58 74 VAL A C 1
ATOM 627 O O . VAL A 1 76 ? -13.132 1.069 18.160 1.00 8.32 74 VAL A O 1
ATOM 631 N N . HIS A 1 77 ? -13.006 -0.502 16.516 1.00 7.03 75 HIS A N 1
ATOM 632 C CA . HIS A 1 77 ? -11.863 -1.192 17.159 1.00 6.63 75 HIS A CA 1
ATOM 633 C C . HIS A 1 77 ? -10.598 -0.329 17.155 1.00 9.39 75 HIS A C 1
ATOM 634 O O . HIS A 1 77 ? -9.786 -0.451 18.100 1.00 10.10 75 HIS A O 1
ATOM 641 N N . MET A 1 78 ? -10.450 0.518 16.123 1.00 7.68 76 MET A N 1
ATOM 642 C CA . MET A 1 78 ? -9.374 1.534 16.073 1.00 7.97 76 MET A CA 1
ATOM 643 C C . MET A 1 78 ? -9.524 2.597 17.156 1.00 7.91 76 MET A C 1
ATOM 644 O O . MET A 1 78 ? -8.594 3.360 17.402 1.00 10.43 76 MET A O 1
ATOM 649 N N . LYS A 1 79 ? -10.718 2.647 17.781 1.00 8.44 77 LYS A N 1
ATOM 650 C CA . LYS A 1 79 ? -11.049 3.704 18.777 1.00 8.55 77 LYS A CA 1
ATOM 651 C C . LYS A 1 79 ? -11.032 5.082 18.144 1.00 9.17 77 LYS A C 1
ATOM 652 O O . LYS A 1 79 ? -10.680 6.074 18.778 1.00 12.12 77 LYS A O 1
ATOM 658 N N . LEU A 1 80 ? -11.446 5.137 16.870 1.00 8.06 78 LEU A N 1
ATOM 659 C CA . LEU A 1 80 ? -11.709 6.409 16.192 1.00 8.97 78 LEU A CA 1
ATOM 660 C C . LEU A 1 80 ? -13.167 6.735 16.259 1.00 9.20 78 LEU A C 1
ATOM 661 O O . LEU A 1 80 ? -13.572 7.901 16.386 1.00 12.08 78 LEU A O 1
ATOM 666 N N . PHE A 1 81 ? -13.995 5.696 16.134 1.00 8.02 79 PHE A N 1
ATOM 667 C CA . PHE A 1 81 ? -15.452 5.838 16.241 1.00 7.45 79 PHE A CA 1
ATOM 668 C C . PHE A 1 81 ? -15.999 5.006 17.410 1.00 9.09 79 PHE A C 1
ATOM 669 O O . PHE A 1 81 ? -15.256 4.164 17.980 1.00 10.13 79 PHE A O 1
ATOM 677 N N . THR A 1 82 ? -17.224 5.289 17.792 1.00 11.39 80 THR A N 1
ATOM 678 C CA . THR A 1 82 ? -17.867 4.549 18.903 1.00 11.11 80 THR A CA 1
ATOM 679 C C . THR A 1 82 ? -19.153 3.906 18.412 1.00 12.63 80 THR A C 1
ATOM 680 O O . THR A 1 82 ? -19.728 4.276 17.385 1.00 12.80 80 THR A O 1
ATOM 684 N N . LYS A 1 83 ? -19.609 2.900 19.166 1.00 12.10 81 LYS A N 1
ATOM 685 C CA . LYS A 1 83 ? -20.850 2.207 18.875 1.00 12.46 81 LYS A CA 1
ATOM 686 C C . LYS A 1 83 ? -21.531 1.912 20.211 1.00 16.20 81 LYS A C 1
ATOM 687 O O . LYS A 1 83 ? -20.890 1.412 21.154 1.00 16.33 81 LYS A O 1
ATOM 693 N N . SER A 1 84 ? -22.794 2.274 20.271 1.00 15.54 82 SER A N 1
ATOM 694 C CA . SER A 1 84 ? -23.557 1.995 21.515 1.00 22.05 82 SER A CA 1
ATOM 695 C C . SER A 1 84 ? -25.003 1.768 21.231 1.00 22.09 82 SER A C 1
ATOM 696 O O . SER A 1 84 ? -25.502 2.179 20.196 1.00 18.08 82 SER A O 1
ATOM 699 N N . SER A 1 85 ? -25.673 1.112 22.201 1.00 25.56 83 SER A N 1
ATOM 700 C CA A SER A 1 85 ? -27.143 0.969 22.180 0.55 27.28 83 SER A CA 1
ATOM 701 C CA B SER A 1 85 ? -27.132 0.971 22.187 0.45 27.23 83 SER A CA 1
ATOM 702 C C . SER A 1 85 ? -27.808 2.173 22.861 1.00 29.42 83 SER A C 1
ATOM 703 O O . SER A 1 85 ? -27.575 2.460 24.048 1.00 29.09 83 SER A O 1
ATOM 708 N N . ILE A 1 86 ? -28.631 2.889 22.109 1.00 30.56 84 ILE A N 1
ATOM 709 C CA . ILE A 1 86 ? -29.295 4.112 22.629 1.00 33.87 84 ILE A CA 1
ATOM 710 C C . ILE A 1 86 ? -30.771 4.094 22.254 1.00 35.53 84 ILE A C 1
ATOM 711 O O . ILE A 1 86 ? -31.147 4.054 21.061 1.00 35.15 84 ILE A O 1
ATOM 716 N N . ASP A 1 87 ? -31.622 4.119 23.292 1.00 36.71 85 ASP A N 1
ATOM 717 C CA . ASP A 1 87 ? -33.095 4.091 23.090 1.00 38.02 85 ASP A CA 1
ATOM 718 C C . ASP A 1 87 ? -33.508 2.989 22.133 1.00 38.08 85 ASP A C 1
ATOM 719 O O . ASP A 1 87 ? -34.332 3.214 21.237 1.00 40.22 85 ASP A O 1
ATOM 721 N N . GLY A 1 88 ? -32.899 1.812 22.284 1.00 36.71 86 GLY A N 1
ATOM 722 C CA . GLY A 1 88 ? -33.241 0.660 21.466 1.00 35.68 86 GLY A CA 1
ATOM 723 C C . GLY A 1 88 ? -32.604 0.523 20.100 1.00 34.74 86 GLY A C 1
ATOM 724 O O . GLY A 1 88 ? -33.021 -0.332 19.313 1.00 35.80 86 GLY A O 1
ATOM 725 N N . GLU A 1 89 ? -31.582 1.347 19.801 1.00 31.98 87 GLU A N 1
ATOM 726 C CA . GLU A 1 89 ? -30.911 1.272 18.506 1.00 28.23 87 GLU A CA 1
ATOM 727 C C . GLU A 1 89 ? -29.411 1.365 18.654 1.00 25.79 87 GLU A C 1
ATOM 728 O O . GLU A 1 89 ? -28.927 2.012 19.573 1.00 23.35 87 GLU A O 1
ATOM 734 N N . LEU A 1 90 ? -28.699 0.771 17.690 1.00 22.16 88 LEU A N 1
ATOM 735 C CA . LEU A 1 90 ? -27.214 0.847 17.617 1.00 19.62 88 LEU A CA 1
ATOM 736 C C . LEU A 1 90 ? -26.799 2.133 16.856 1.00 14.82 88 LEU A C 1
ATOM 737 O O . LEU A 1 90 ? -27.249 2.338 15.738 1.00 15.62 88 LEU A O 1
ATOM 742 N N . ARG A 1 91 ? -26.041 2.974 17.510 1.00 14.82 89 ARG A N 1
ATOM 743 C CA . ARG A 1 91 ? -25.668 4.258 16.955 1.00 14.23 89 ARG A CA 1
ATOM 744 C C . ARG A 1 91 ? -24.179 4.483 17.022 1.00 11.77 89 ARG A C 1
ATOM 745 O O . ARG A 1 91 ? -23.507 4.121 17.976 1.00 13.54 89 ARG A O 1
ATOM 753 N N . TYR A 1 92 ? -23.691 5.154 15.972 1.00 11.23 90 TYR A N 1
ATOM 754 C CA . TYR A 1 92 ? -22.296 5.375 15.786 1.00 9.93 90 TYR A CA 1
ATOM 755 C C . TYR A 1 92 ? -21.913 6.809 16.047 1.00 9.98 90 TYR A C 1
ATOM 756 O O . TYR A 1 92 ? -22.512 7.719 15.494 1.00 12.22 90 TYR A O 1
ATOM 765 N N . GLY A 1 93 ? -20.932 6.984 16.897 1.00 9.13 91 GLY A N 1
ATOM 766 C CA . GLY A 1 93 ? -20.395 8.300 17.226 1.00 10.09 91 GLY A CA 1
ATOM 767 C C . GLY A 1 93 ? -18.909 8.433 17.040 1.00 11.05 91 GLY A C 1
ATOM 768 O O . GLY A 1 93 ? -18.250 7.561 16.447 1.00 10.80 91 GLY A O 1
ATOM 769 N N . LEU A 1 94 ? -18.364 9.554 17.524 1.00 11.80 92 LEU A N 1
ATOM 770 C CA . LEU A 1 94 ? -16.950 9.881 17.403 1.00 10.29 92 LEU A CA 1
ATOM 771 C C . LEU A 1 94 ? -16.223 9.679 18.718 1.00 10.85 92 LEU A C 1
ATOM 772 O O . LEU A 1 94 ? -16.730 10.076 19.790 1.00 13.16 92 LEU A O 1
ATOM 777 N N . ALA A 1 95 ? -15.073 9.058 18.667 1.00 9.85 93 ALA A N 1
ATOM 778 C CA . ALA A 1 95 ? -14.176 9.013 19.827 1.00 11.53 93 ALA A CA 1
ATOM 779 C C . ALA A 1 95 ? -13.286 10.277 19.748 1.00 12.03 93 ALA A C 1
ATOM 780 O O . ALA A 1 95 ? -13.203 10.906 18.706 1.00 11.47 93 ALA A O 1
ATOM 782 N N . PRO A 1 96 ? -12.591 10.605 20.835 1.00 14.20 94 PRO A N 1
ATOM 783 C CA . PRO A 1 96 ? -11.738 11.832 20.855 1.00 14.26 94 PRO A CA 1
ATOM 784 C C . PRO A 1 96 ? -10.732 12.023 19.704 1.00 14.00 94 PRO A C 1
ATOM 785 O O . PRO A 1 96 ? -10.683 13.149 19.163 1.00 14.86 94 PRO A O 1
ATOM 789 N N . PRO A 1 97 ? -9.992 10.987 19.276 1.00 13.25 95 PRO A N 1
ATOM 790 C CA . PRO A 1 97 ? -9.092 11.235 18.144 1.00 12.02 95 PRO A CA 1
ATOM 791 C C . PRO A 1 97 ? -9.781 11.548 16.803 1.00 12.03 95 PRO A C 1
ATOM 792 O O . PRO A 1 97 ? -9.124 12.063 15.898 1.00 11.14 95 PRO A O 1
ATOM 796 N N . ALA A 1 98 ? -11.072 11.250 16.697 1.00 10.83 96 ALA A N 1
ATOM 797 C CA . ALA A 1 98 ? -11.798 11.563 15.445 1.00 10.07 96 ALA A CA 1
ATOM 798 C C . ALA A 1 98 ? -11.948 13.076 15.215 1.00 10.02 96 ALA A C 1
ATOM 799 O O . ALA A 1 98 ? -12.315 13.495 14.106 1.00 9.89 96 ALA A O 1
ATOM 801 N N . LYS A 1 99 ? -11.692 13.876 16.260 1.00 11.15 97 LYS A N 1
ATOM 802 C CA . LYS A 1 99 ? -11.710 15.334 16.073 1.00 10.54 97 LYS A CA 1
ATOM 803 C C . LYS A 1 99 ? -10.771 15.814 14.931 1.00 9.48 97 LYS A C 1
ATOM 804 O O . LYS A 1 99 ? -11.057 16.799 14.283 1.00 9.44 97 LYS A O 1
ATOM 810 N N . PHE A 1 100 ? -9.679 15.057 14.710 1.00 9.59 98 PHE A N 1
ATOM 811 C CA . PHE A 1 100 ? -8.738 15.409 13.601 1.00 9.29 98 PHE A CA 1
ATOM 812 C C . PHE A 1 100 ? -9.260 15.070 12.255 1.00 7.57 98 PHE A C 1
ATOM 813 O O . PHE A 1 100 ? -8.653 15.389 11.223 1.00 9.65 98 PHE A O 1
ATOM 821 N N . LEU A 1 101 ? -10.433 14.372 12.208 1.00 8.02 99 LEU A N 1
ATOM 822 C CA . LEU A 1 101 ? -11.080 14.050 10.903 1.00 6.15 99 LEU A CA 1
ATOM 823 C C . LEU A 1 101 ? -12.244 15.000 10.644 1.00 5.94 99 LEU A C 1
ATOM 824 O O . LEU A 1 101 ? -12.918 14.891 9.609 1.00 7.21 99 LEU A O 1
ATOM 829 N N . VAL A 1 102 ? -12.499 15.908 11.612 1.00 8.18 100 VAL A N 1
ATOM 830 C CA . VAL A 1 102 ? -13.598 16.890 11.527 1.00 9.13 100 VAL A CA 1
ATOM 831 C C . VAL A 1 102 ? -13.047 18.161 10.879 1.00 10.07 100 VAL A C 1
ATOM 832 O O . VAL A 1 102 ? -12.056 18.727 11.347 1.00 8.64 100 VAL A O 1
ATOM 836 N N . LYS A 1 103 ? -13.758 18.614 9.872 1.00 10.62 101 LYS A N 1
ATOM 837 C CA . LYS A 1 103 ? -13.407 19.837 9.104 1.00 10.72 101 LYS A CA 1
ATOM 838 C C . LYS A 1 103 ? -13.695 21.103 9.893 1.00 12.09 101 LYS A C 1
ATOM 839 O O . LYS A 1 103 ? -14.485 21.128 10.880 1.00 12.39 101 LYS A O 1
ATOM 845 N N . GLY A 1 104 ? -13.020 22.185 9.485 1.00 13.12 102 GLY A N 1
ATOM 846 C CA . GLY A 1 104 ? -13.377 23.500 10.002 1.00 14.56 102 GLY A CA 1
ATOM 847 C C . GLY A 1 104 ? -12.464 24.077 11.056 1.00 14.46 102 GLY A C 1
ATOM 848 O O . GLY A 1 104 ? -12.772 25.101 11.673 1.00 15.60 102 GLY A O 1
ATOM 849 N N . TRP A 1 105 ? -11.287 23.439 11.273 1.00 11.33 103 TRP A N 1
ATOM 850 C CA . TRP A 1 105 ? -10.318 23.967 12.253 1.00 10.76 103 TRP A CA 1
ATOM 851 C C . TRP A 1 105 ? -8.902 23.607 11.843 1.00 11.52 103 TRP A C 1
ATOM 852 O O . TRP A 1 105 ? -8.705 22.754 10.944 1.00 12.16 103 TRP A O 1
ATOM 863 N N . ASP A 1 106 ? -7.923 24.287 12.471 1.00 11.79 104 ASP A N 1
ATOM 864 C CA . ASP A 1 106 ? -6.561 24.192 11.991 1.00 11.43 104 ASP A CA 1
ATOM 865 C C . ASP A 1 106 ? -5.951 22.786 12.102 1.00 11.97 104 ASP A C 1
ATOM 866 O O . ASP A 1 106 ? -5.047 22.464 11.355 1.00 11.36 104 ASP A O 1
ATOM 871 N N . LYS A 1 107 ? -6.456 21.958 13.033 1.00 10.68 105 LYS A N 1
ATOM 872 C CA . LYS A 1 107 ? -5.880 20.599 13.229 1.00 9.24 105 LYS A CA 1
ATOM 873 C C . LYS A 1 107 ? -6.647 19.492 12.499 1.00 8.65 105 LYS A C 1
ATOM 874 O O . LYS A 1 107 ? -6.345 18.316 12.674 1.00 9.63 105 LYS A O 1
ATOM 880 N N . CYS A 1 108 ? -7.557 19.870 11.609 1.00 7.75 106 CYS A N 1
ATOM 881 C CA . CYS A 1 108 ? -8.180 18.874 10.702 1.00 7.04 106 CYS A CA 1
ATOM 882 C C . CYS A 1 108 ? -7.043 18.324 9.840 1.00 9.54 106 CYS A C 1
ATOM 883 O O . CYS A 1 108 ? -6.332 19.092 9.213 1.00 9.97 106 CYS A O 1
ATOM 886 N N . MET A 1 109 ? -6.909 16.986 9.796 1.00 7.77 107 MET A N 1
ATOM 887 C CA . MET A 1 109 ? -5.765 16.382 9.118 1.00 7.15 107 MET A CA 1
ATOM 888 C C . MET A 1 109 ? -6.110 15.712 7.777 1.00 7.78 107 MET A C 1
ATOM 889 O O . MET A 1 109 ? -5.346 14.899 7.265 1.00 6.53 107 MET A O 1
ATOM 894 N N . LEU A 1 110 ? -7.258 16.047 7.230 1.00 8.32 108 LEU A N 1
ATOM 895 C CA . LEU A 1 110 ? -7.787 15.380 6.058 1.00 8.01 108 LEU A CA 1
ATOM 896 C C . LEU A 1 110 ? -6.911 15.517 4.797 1.00 7.47 108 LEU A C 1
ATOM 897 O O . LEU A 1 110 ? -6.740 14.523 4.052 1.00 8.22 108 LEU A O 1
ATOM 902 N N . GLY A 1 111 ? -6.369 16.693 4.585 1.00 7.83 109 GLY A N 1
ATOM 903 C CA . GLY A 1 111 ? -5.501 16.923 3.383 1.00 6.83 109 GLY A CA 1
ATOM 904 C C . GLY A 1 111 ? -4.273 16.007 3.449 1.00 7.65 109 GLY A C 1
ATOM 905 O O . GLY A 1 111 ? -3.883 15.418 2.407 1.00 9.16 109 GLY A O 1
ATOM 906 N N . ALA A 1 112 ? -3.657 15.931 4.627 1.00 6.87 110 ALA A N 1
ATOM 907 C CA . ALA A 1 112 ? -2.469 15.096 4.801 1.00 8.04 110 ALA A CA 1
ATOM 908 C C . ALA A 1 112 ? -2.803 13.611 4.575 1.00 9.32 110 ALA A C 1
ATOM 909 O O . ALA A 1 112 ? -2.013 12.869 3.969 1.00 7.86 110 ALA A O 1
ATOM 911 N N . ILE A 1 113 ? -3.939 13.174 5.155 1.00 6.89 111 ILE A N 1
ATOM 912 C CA . ILE A 1 113 ? -4.355 11.770 5.002 1.00 5.29 111 ILE A CA 1
ATOM 913 C C . ILE A 1 113 ? -4.482 11.396 3.506 1.00 6.84 111 ILE A C 1
ATOM 914 O O . ILE A 1 113 ? -3.988 10.368 3.076 1.00 7.75 111 ILE A O 1
ATOM 919 N N . LEU A 1 114 ? -5.162 12.265 2.763 1.00 7.51 112 LEU A N 1
ATOM 920 C CA . LEU A 1 114 ? -5.407 11.977 1.317 1.00 6.27 112 LEU A CA 1
ATOM 921 C C . LEU A 1 114 ? -4.112 12.040 0.470 1.00 7.81 112 LEU A C 1
ATOM 922 O O . LEU A 1 114 ? -4.016 11.313 -0.502 1.00 7.91 112 LEU A O 1
ATOM 927 N N . THR A 1 115 ? -3.144 12.866 0.894 1.00 7.03 113 THR A N 1
ATOM 928 C CA . THR A 1 115 ? -1.849 12.848 0.223 1.00 5.71 113 THR A CA 1
ATOM 929 C C . THR A 1 115 ? -1.071 11.564 0.526 1.00 6.17 113 THR A C 1
ATOM 930 O O . THR A 1 115 ? -0.588 10.883 -0.384 1.00 6.50 113 THR A O 1
ATOM 934 N N . ILE A 1 116 ? -0.927 11.261 1.807 1.00 5.14 114 ILE A N 1
ATOM 935 C CA . ILE A 1 116 ? -0.026 10.188 2.188 1.00 5.18 114 ILE A CA 1
ATOM 936 C C . ILE A 1 116 ? -0.565 8.818 1.788 1.00 6.42 114 ILE A C 1
ATOM 937 O O . ILE A 1 116 ? 0.235 7.920 1.401 1.00 6.35 114 ILE A O 1
ATOM 942 N N . THR A 1 117 ? -1.876 8.653 1.827 1.00 6.55 115 THR A N 1
ATOM 943 C CA . THR A 1 117 ? -2.482 7.325 1.518 1.00 5.53 115 THR A CA 1
ATOM 944 C C . THR A 1 117 ? -2.904 7.167 0.037 1.00 5.86 115 THR A C 1
ATOM 945 O O . THR A 1 117 ? -3.518 6.176 -0.320 1.00 6.29 115 THR A O 1
ATOM 949 N N . ASP A 1 118 ? -2.557 8.140 -0.791 1.00 7.33 116 ASP A N 1
ATOM 950 C CA . ASP A 1 118 ? -2.770 8.023 -2.241 1.00 6.45 116 ASP A CA 1
ATOM 951 C C . ASP A 1 118 ? -1.988 6.860 -2.787 1.00 7.46 116 ASP A C 1
ATOM 952 O O . ASP A 1 118 ? -0.850 6.614 -2.415 1.00 5.70 116 ASP A O 1
ATOM 957 N N . LYS A 1 119 ? -2.662 6.055 -3.670 1.00 6.56 117 LYS A N 1
ATOM 958 C CA . LYS A 1 119 ? -2.027 4.859 -4.174 1.00 6.19 117 LYS A CA 1
ATOM 959 C C . LYS A 1 119 ? -0.679 5.092 -4.858 1.00 7.23 117 LYS A C 1
ATOM 960 O O . LYS A 1 119 ? 0.313 4.401 -4.552 1.00 6.58 117 LYS A O 1
ATOM 966 N N . ASP A 1 120 ? -0.642 6.042 -5.816 1.00 9.38 118 ASP A N 1
ATOM 967 C CA . ASP A 1 120 ? 0.616 6.363 -6.504 1.00 8.01 118 ASP A CA 1
ATOM 968 C C . ASP A 1 120 ? 1.680 6.829 -5.519 1.00 6.07 118 ASP A C 1
ATOM 969 O O . ASP A 1 120 ? 2.841 6.429 -5.601 1.00 7.42 118 ASP A O 1
ATOM 974 N N . PHE A 1 121 ? 1.292 7.660 -4.549 1.00 5.81 119 PHE A N 1
ATOM 975 C CA . PHE A 1 121 ? 2.275 8.202 -3.569 1.00 5.70 119 PHE A CA 1
ATOM 976 C C . PHE A 1 121 ? 2.718 7.161 -2.548 1.00 6.60 119 PHE A C 1
ATOM 977 O O . PHE A 1 121 ? 3.748 7.364 -1.866 1.00 6.95 119 PHE A O 1
ATOM 985 N N . MET A 1 122 ? 2.002 6.031 -2.445 1.00 6.29 120 MET A N 1
ATOM 986 C CA . MET A 1 122 ? 2.493 4.928 -1.616 1.00 7.57 120 MET A CA 1
ATOM 987 C C . MET A 1 122 ? 3.438 4.043 -2.339 1.00 7.58 120 MET A C 1
ATOM 988 O O . MET A 1 122 ? 4.225 3.307 -1.739 1.00 7.68 120 MET A O 1
ATOM 993 N N . ALA A 1 123 ? 3.385 4.068 -3.707 1.00 5.47 121 ALA A N 1
ATOM 994 C CA . ALA A 1 123 ? 4.195 3.101 -4.504 1.00 7.01 121 ALA A CA 1
ATOM 995 C C . ALA A 1 123 ? 5.676 3.087 -4.177 1.00 5.64 121 ALA A C 1
ATOM 996 O O . ALA A 1 123 ? 6.287 2.008 -4.214 1.00 6.54 121 ALA A O 1
ATOM 998 N N . PRO A 1 124 ? 6.339 4.258 -3.909 1.00 5.10 122 PRO A N 1
ATOM 999 C CA . PRO A 1 124 ? 7.745 4.204 -3.624 1.00 6.13 122 PRO A CA 1
ATOM 1000 C C . PRO A 1 124 ? 8.162 3.291 -2.470 1.00 7.20 122 PRO A C 1
ATOM 1001 O O . PRO A 1 124 ? 9.286 2.782 -2.457 1.00 6.32 122 PRO A O 1
ATOM 1005 N N . TRP A 1 125 ? 7.262 3.100 -1.499 1.00 6.40 123 TRP A N 1
ATOM 1006 C CA . TRP A 1 125 ? 7.582 2.278 -0.317 1.00 5.26 123 TRP A CA 1
ATOM 1007 C C . TRP A 1 125 ? 7.802 0.813 -0.679 1.00 5.77 123 TRP A C 1
ATOM 1008 O O . TRP A 1 125 ? 8.455 0.069 0.055 1.00 7.92 123 TRP A O 1
ATOM 1019 N N . HIS A 1 126 ? 7.291 0.387 -1.842 1.00 7.45 124 HIS A N 1
ATOM 1020 C CA . HIS A 1 126 ? 7.555 -0.974 -2.338 1.00 6.03 124 HIS A CA 1
ATOM 1021 C C . HIS A 1 126 ? 8.923 -1.189 -2.898 1.00 8.46 124 HIS A C 1
ATOM 1022 O O . HIS A 1 126 ? 9.295 -2.335 -3.245 1.00 9.97 124 HIS A O 1
ATOM 1029 N N . TYR A 1 127 ? 9.723 -0.100 -2.959 1.00 7.16 125 TYR A N 1
ATOM 1030 C CA . TYR A 1 127 ? 11.067 -0.181 -3.496 1.00 9.10 125 TYR A CA 1
ATOM 1031 C C . TYR A 1 127 ? 12.122 0.062 -2.421 1.00 8.17 125 TYR A C 1
ATOM 1032 O O . TYR A 1 127 ? 13.264 0.402 -2.698 1.00 10.92 125 TYR A O 1
ATOM 1041 N N . LEU A 1 128 ? 11.745 -0.148 -1.145 1.00 7.12 126 LEU A N 1
ATOM 1042 C CA . LEU A 1 128 ? 12.619 0.061 -0.043 1.00 8.62 126 LEU A CA 1
ATOM 1043 C C . LEU A 1 128 ? 13.873 -0.867 -0.081 1.00 8.22 126 LEU A C 1
ATOM 1044 O O . LEU A 1 128 ? 14.975 -0.427 0.199 1.00 9.26 126 LEU A O 1
ATOM 1049 N N . LYS A 1 129 ? 13.661 -2.148 -0.429 1.00 8.59 127 LYS A N 1
ATOM 1050 C CA . LYS A 1 129 ? 14.785 -3.100 -0.569 1.00 10.19 127 LYS A CA 1
ATOM 1051 C C . LYS A 1 129 ? 15.782 -2.592 -1.581 1.00 11.80 127 LYS A C 1
ATOM 1052 O O . LYS A 1 129 ? 17.002 -2.646 -1.359 1.00 12.42 127 LYS A O 1
ATOM 1058 N N . GLU A 1 130 ? 15.263 -2.043 -2.690 1.00 10.93 128 GLU A N 1
ATOM 1059 C CA . GLU A 1 130 ? 16.130 -1.510 -3.753 1.00 12.36 128 GLU A CA 1
ATOM 1060 C C . GLU A 1 130 ? 16.823 -0.232 -3.337 1.00 13.53 128 GLU A C 1
ATOM 1061 O O . GLU A 1 130 ? 17.772 0.220 -4.023 1.00 13.85 128 GLU A O 1
ATOM 1067 N N . GLY A 1 131 ? 16.403 0.361 -2.207 1.00 11.46 129 GLY A N 1
ATOM 1068 C CA . GLY A 1 131 ? 17.130 1.560 -1.676 1.00 11.96 129 GLY A CA 1
ATOM 1069 C C . GLY A 1 131 ? 18.355 1.139 -0.914 1.00 14.16 129 GLY A C 1
ATOM 1070 O O . GLY A 1 131 ? 19.286 1.941 -0.695 1.00 14.87 129 GLY A O 1
ATOM 1071 N N . ILE A 1 132 ? 18.392 -0.125 -0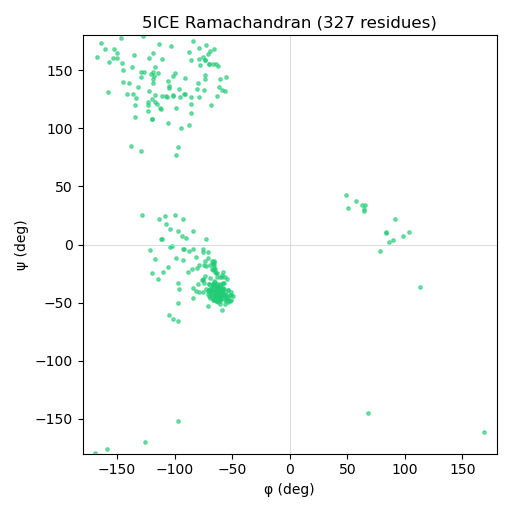.473 1.00 13.57 130 ILE A N 1
ATOM 1072 C CA . ILE A 1 132 ? 19.581 -0.639 0.209 1.00 13.12 130 ILE A CA 1
ATOM 1073 C C . ILE A 1 132 ? 20.450 -1.394 -0.801 1.00 13.78 130 ILE A C 1
ATOM 1074 O O . ILE A 1 132 ? 21.652 -1.216 -0.830 1.00 14.53 130 ILE A O 1
ATOM 1079 N N . LEU A 1 133 ? 19.841 -2.296 -1.543 1.00 13.21 131 LEU A N 1
ATOM 1080 C CA . LEU A 1 133 ? 20.589 -3.103 -2.560 1.00 15.17 131 LEU A CA 1
ATOM 1081 C C . LEU A 1 133 ? 20.347 -2.422 -3.925 1.00 19.98 131 LEU A C 1
ATOM 1082 O O . LEU A 1 133 ? 19.489 -2.848 -4.700 1.00 19.11 131 LEU A O 1
ATOM 1087 N N . ASN A 1 134 ? 21.045 -1.318 -4.129 1.00 22.35 132 ASN A N 1
ATOM 1088 C CA A ASN A 1 134 ? 20.782 -0.351 -5.224 0.40 26.18 132 ASN A CA 1
ATOM 1089 C CA B ASN A 1 134 ? 20.621 -0.431 -5.229 0.60 26.17 132 ASN A CA 1
ATOM 1090 C C . ASN A 1 134 ? 21.161 -0.858 -6.592 1.00 28.55 132 ASN A C 1
ATOM 1091 O O . ASN A 1 134 ? 20.843 -0.210 -7.615 1.00 30.35 132 ASN A O 1
ATOM 1100 N N . ASP A 1 135 ? 21.892 -1.985 -6.635 1.00 31.61 133 ASP A N 1
ATOM 1101 C CA . ASP A 1 135 ? 22.410 -2.516 -7.940 1.00 36.04 133 ASP A CA 1
ATOM 1102 C C . ASP A 1 135 ? 23.139 -1.391 -8.713 1.00 38.26 133 ASP A C 1
ATOM 1103 O O . ASP A 1 135 ? 23.177 -1.380 -9.971 1.00 39.83 133 ASP A O 1
ATOM 1105 N N . GLY A 1 136 ? 23.747 -0.471 -7.953 1.00 39.68 134 GLY A N 1
ATOM 1106 C CA . GLY A 1 136 ? 24.460 0.666 -8.515 1.00 41.38 134 GLY A CA 1
ATOM 1107 C C . GLY A 1 136 ? 23.579 1.648 -9.291 1.00 42.93 134 GLY A C 1
ATOM 1108 O O . GLY A 1 136 ? 24.055 2.300 -10.240 1.00 43.85 134 GLY A O 1
ATOM 1109 N N . SER A 1 137 ? 22.294 1.741 -8.910 1.00 41.21 135 SER A N 1
ATOM 1110 C CA . SER A 1 137 ? 21.445 2.889 -9.314 1.00 39.96 135 SER A CA 1
ATOM 1111 C C . SER A 1 137 ? 21.493 4.041 -8.288 1.00 38.63 135 SER A C 1
ATOM 1112 O O . SER A 1 137 ? 21.496 3.849 -7.060 1.00 40.46 135 SER A O 1
ATOM 1115 N N . THR A 1 138 ? 21.461 5.252 -8.775 1.00 34.79 136 THR A N 1
ATOM 1116 C CA . THR A 1 138 ? 21.489 6.332 -7.867 1.00 31.40 136 THR A CA 1
ATOM 1117 C C . THR A 1 138 ? 20.063 6.947 -7.736 1.00 26.12 136 THR A C 1
ATOM 1118 O O . THR A 1 138 ? 19.912 7.896 -6.996 1.00 25.13 136 THR A O 1
ATOM 1122 N N . SER A 1 139 ? 19.067 6.441 -8.490 1.00 20.61 137 SER A N 1
ATOM 1123 C CA . SER A 1 139 ? 17.741 7.080 -8.467 1.00 16.37 137 SER A CA 1
ATOM 1124 C C . SER A 1 139 ? 17.011 6.864 -7.140 1.00 14.34 137 SER A C 1
ATOM 1125 O O . SER A 1 139 ? 17.244 5.903 -6.443 1.00 13.65 137 SER A O 1
ATOM 1128 N N . THR A 1 140 ? 16.087 7.785 -6.834 1.00 11.77 138 THR A N 1
ATOM 1129 C CA . THR A 1 140 ? 15.272 7.589 -5.633 1.00 10.06 138 THR A CA 1
ATOM 1130 C C . THR A 1 140 ? 14.236 6.504 -5.923 1.00 8.00 138 THR A C 1
ATOM 1131 O O . THR A 1 140 ? 13.901 6.204 -7.083 1.00 8.81 138 THR A O 1
ATOM 1135 N N . ALA A 1 141 ? 13.675 5.936 -4.857 1.00 6.50 139 ALA A N 1
ATOM 1136 C CA . ALA A 1 141 ? 12.551 5.000 -4.987 1.00 7.29 139 ALA A CA 1
ATOM 1137 C C . ALA A 1 141 ? 11.366 5.652 -5.697 1.00 7.66 139 ALA A C 1
ATOM 1138 O O . ALA A 1 141 ? 10.632 4.984 -6.417 1.00 8.92 139 ALA A O 1
ATOM 1140 N N . PHE A 1 142 ? 11.168 6.979 -5.495 1.00 7.88 140 PHE A N 1
ATOM 1141 C CA . PHE A 1 142 ? 10.098 7.697 -6.172 1.00 7.42 140 PHE A CA 1
ATOM 1142 C C . PHE A 1 142 ? 10.302 7.608 -7.701 1.00 7.93 140 PHE A C 1
ATOM 1143 O O . PHE A 1 142 ? 9.353 7.313 -8.430 1.00 8.22 140 PHE A O 1
ATOM 1151 N N . GLU A 1 143 ? 11.537 7.841 -8.109 1.00 6.69 141 GLU A N 1
ATOM 1152 C CA . GLU A 1 143 ? 11.873 7.746 -9.564 1.00 8.20 141 GLU A CA 1
ATOM 1153 C C . GLU A 1 143 ? 11.687 6.308 -10.082 1.00 10.16 141 GLU A C 1
ATOM 1154 O O . GLU A 1 143 ? 11.148 6.133 -11.199 1.00 10.38 141 GLU A O 1
ATOM 1160 N N . LYS A 1 144 ? 12.085 5.300 -9.302 1.00 7.29 142 LYS A N 1
ATOM 1161 C CA A LYS A 1 144 ? 11.916 3.891 -9.695 0.46 7.96 142 LYS A CA 1
ATOM 1162 C CA B LYS A 1 144 ?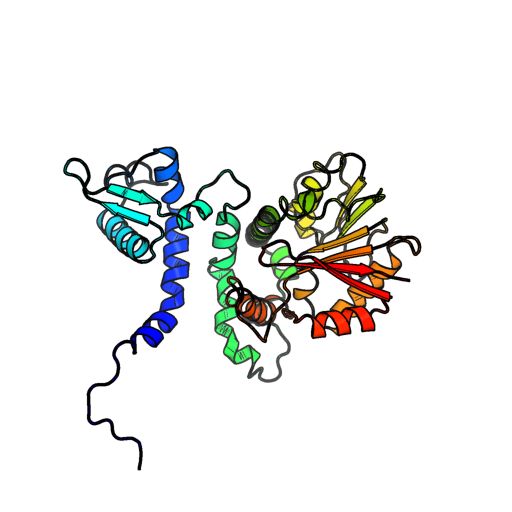 11.911 3.894 -9.718 0.54 8.72 142 LYS A CA 1
ATOM 1163 C C . LYS A 1 144 ? 10.448 3.544 -9.885 1.00 9.26 142 LYS A C 1
ATOM 1164 O O . LYS A 1 144 ? 10.061 2.825 -10.815 1.00 11.69 142 LYS A O 1
ATOM 1175 N N . ALA A 1 145 ? 9.608 4.081 -8.993 1.00 7.58 143 ALA A N 1
ATOM 1176 C CA . ALA A 1 145 ? 8.180 3.739 -8.994 1.00 7.49 143 ALA A CA 1
ATOM 1177 C C . ALA A 1 145 ? 7.363 4.555 -9.982 1.00 9.02 143 ALA A C 1
ATOM 1178 O O . ALA A 1 145 ? 6.425 4.010 -10.598 1.00 11.29 143 ALA A O 1
ATOM 1180 N N . LEU A 1 146 ? 7.718 5.829 -10.122 1.00 7.83 144 LEU A N 1
ATOM 1181 C CA . LEU A 1 146 ? 6.844 6.765 -10.856 1.00 9.14 144 LEU A CA 1
ATOM 1182 C C . LEU A 1 146 ? 7.532 7.425 -12.064 1.00 10.48 144 LEU A C 1
ATOM 1183 O O . LEU A 1 146 ? 6.884 8.185 -12.805 1.00 10.61 144 LEU A O 1
ATOM 1188 N N . GLY A 1 147 ? 8.819 7.159 -12.232 1.00 9.13 145 GLY A N 1
ATOM 1189 C CA . GLY A 1 147 ? 9.481 7.498 -13.517 1.00 9.08 145 GLY A CA 1
ATOM 1190 C C . GLY A 1 147 ? 10.513 8.562 -13.453 1.00 7.99 145 GLY A C 1
ATOM 1191 O O . GLY A 1 147 ? 11.546 8.471 -14.141 1.00 10.70 145 GLY A O 1
ATOM 1192 N N . THR A 1 148 ? 10.294 9.576 -12.628 1.00 8.49 146 THR A N 1
ATOM 1193 C CA . THR A 1 148 ? 11.303 10.669 -12.518 1.00 8.40 146 THR A CA 1
ATOM 1194 C C . THR A 1 148 ? 11.316 11.212 -11.062 1.00 7.69 146 THR A C 1
ATOM 1195 O O . THR A 1 148 ? 10.527 10.763 -10.228 1.00 9.53 146 THR A O 1
ATOM 1199 N N . ASN A 1 149 ? 12.204 12.156 -10.810 1.00 8.37 147 ASN A N 1
ATOM 1200 C CA . ASN A 1 149 ? 12.262 12.751 -9.437 1.00 7.27 147 ASN A CA 1
ATOM 1201 C C . ASN A 1 149 ? 10.983 13.457 -9.067 1.00 7.48 147 ASN A C 1
ATOM 1202 O O . ASN A 1 149 ? 10.244 13.920 -9.923 1.00 7.88 147 ASN A O 1
ATOM 1207 N N . ILE A 1 150 ? 10.751 13.517 -7.749 1.00 5.81 148 ILE A N 1
ATOM 1208 C CA . ILE A 1 150 ? 9.453 14.021 -7.251 1.00 5.31 148 ILE A CA 1
ATOM 1209 C C . ILE A 1 150 ? 9.084 15.391 -7.856 1.00 7.08 148 ILE A C 1
ATOM 1210 O O . ILE A 1 150 ? 7.946 15.590 -8.203 1.00 8.86 148 ILE A O 1
ATOM 1215 N N . TRP A 1 151 ? 10.022 16.354 -7.847 1.00 5.86 149 TRP A N 1
ATOM 1216 C CA . TRP A 1 151 ? 9.598 17.738 -8.192 1.00 6.40 149 TRP A CA 1
ATOM 1217 C C . TRP A 1 151 ? 9.264 17.845 -9.710 1.00 5.43 149 TRP A C 1
ATOM 1218 O O . TRP A 1 151 ? 8.281 18.542 -10.050 1.00 8.45 149 TRP A O 1
ATOM 1229 N N . ASP A 1 152 ? 10.058 17.189 -10.540 1.00 7.61 150 ASP A N 1
ATOM 1230 C CA . ASP A 1 152 ? 9.712 17.158 -12.007 1.00 7.82 150 ASP A CA 1
ATOM 1231 C C . ASP A 1 152 ? 8.439 16.372 -12.218 1.00 9.15 150 ASP A C 1
ATOM 1232 O O . ASP A 1 152 ? 7.623 16.668 -13.138 1.00 8.75 150 ASP A O 1
ATOM 1237 N N . TYR A 1 153 ? 8.197 15.333 -11.413 1.00 9.17 151 TYR A N 1
ATOM 1238 C CA . TYR A 1 153 ? 6.963 14.550 -11.532 1.00 8.46 151 TYR A CA 1
ATOM 1239 C C . TYR A 1 153 ? 5.773 15.459 -11.268 1.00 8.08 151 TYR A C 1
ATOM 1240 O O . TYR A 1 153 ? 4.753 15.436 -11.999 1.00 9.29 151 TYR A O 1
ATOM 1249 N N . MET A 1 154 ? 5.889 16.275 -10.215 1.00 7.56 152 MET A N 1
ATOM 1250 C CA . MET A 1 154 ? 4.795 17.213 -9.867 1.00 6.83 152 MET A CA 1
ATOM 1251 C C . MET A 1 154 ? 4.574 18.185 -11.030 1.00 6.88 152 MET A C 1
ATOM 1252 O O . MET A 1 154 ? 3.437 18.593 -11.311 1.00 8.96 152 MET A O 1
ATOM 1257 N N . ALA A 1 155 ? 5.684 18.617 -11.672 1.00 8.85 153 ALA A N 1
ATOM 1258 C CA . ALA A 1 155 ? 5.555 19.583 -12.801 1.00 7.88 153 ALA A CA 1
ATOM 1259 C C . ALA A 1 155 ? 4.820 18.966 -13.956 1.00 8.72 153 ALA A C 1
ATOM 1260 O O . ALA A 1 155 ? 4.258 19.710 -14.807 1.00 10.31 153 ALA A O 1
ATOM 1262 N N . GLU A 1 156 ? 4.766 17.620 -14.030 1.00 6.01 154 GLU A N 1
ATOM 1263 C CA . GLU A 1 156 ? 4.157 16.942 -15.229 1.00 8.39 154 GLU A CA 1
ATOM 1264 C C . GLU A 1 156 ? 2.860 16.252 -14.878 1.00 7.96 154 GLU A C 1
ATOM 1265 O O . GLU A 1 156 ? 2.275 15.540 -15.694 1.00 9.11 154 GLU A O 1
ATOM 1271 N N . HIS A 1 157 ? 2.418 16.428 -13.621 1.00 8.84 155 HIS A N 1
ATOM 1272 C CA . HIS A 1 157 ? 1.181 15.779 -13.196 1.00 9.18 155 HIS A CA 1
ATOM 1273 C C . HIS A 1 157 ? 0.363 16.753 -12.365 1.00 10.29 155 HIS A C 1
ATOM 1274 O O . HIS A 1 157 ? 0.453 16.760 -11.118 1.00 9.68 155 HIS A O 1
ATOM 1281 N N . PRO A 1 158 ? -0.439 17.625 -13.023 1.00 8.16 156 PRO A N 1
ATOM 1282 C CA . PRO A 1 158 ? -1.130 18.687 -12.303 1.00 9.78 156 PRO A CA 1
ATOM 1283 C C . PRO A 1 158 ? -2.053 18.256 -11.170 1.00 7.50 156 PRO A C 1
ATOM 1284 O O . PRO A 1 158 ? -2.118 18.908 -10.160 1.00 9.88 156 PRO A O 1
ATOM 1288 N N . GLU A 1 159 ? -2.789 17.124 -11.341 1.00 8.77 157 GLU A N 1
ATOM 1289 C CA . GLU A 1 159 ? -3.675 16.702 -10.249 1.00 8.77 157 GLU A CA 1
ATOM 1290 C C . GLU A 1 159 ? -2.815 16.222 -9.053 1.00 7.45 157 GLU A C 1
ATOM 1291 O O . GLU A 1 159 ? -3.168 16.438 -7.919 1.00 9.34 157 GLU A O 1
ATOM 1294 N N . LYS A 1 160 ? -1.712 15.530 -9.367 1.00 8.83 158 LYS A N 1
ATOM 1295 C CA . LYS A 1 160 ? -0.822 15.067 -8.263 1.00 7.91 158 LYS A CA 1
ATOM 1296 C C . LYS A 1 160 ? -0.147 16.243 -7.580 1.00 8.06 158 LYS A C 1
ATOM 1297 O O . LYS A 1 160 ? 0.008 16.252 -6.328 1.00 7.99 158 LYS A O 1
ATOM 1303 N N . ASN A 1 161 ? 0.269 17.222 -8.368 1.00 7.51 159 ASN A N 1
ATOM 1304 C CA . ASN A 1 161 ? 0.813 18.449 -7.843 1.00 7.59 159 ASN A CA 1
ATOM 1305 C C . ASN A 1 161 ? -0.141 19.111 -6.872 1.00 6.68 159 ASN A C 1
ATOM 1306 O O . ASN A 1 161 ? 0.251 19.484 -5.745 1.00 7.73 159 ASN A O 1
ATOM 1311 N N . GLN A 1 162 ? -1.407 19.198 -7.274 1.00 8.40 160 GLN A N 1
ATOM 1312 C CA . GLN A 1 162 ? -2.412 19.806 -6.408 1.00 7.29 160 GLN A CA 1
ATOM 1313 C C . GLN A 1 162 ? -2.617 19.016 -5.116 1.00 7.10 160 GLN A C 1
ATOM 1314 O O . GLN A 1 162 ? -2.706 19.595 -4.029 1.00 9.09 160 GLN A O 1
ATOM 1320 N N . LEU A 1 163 ? -2.756 17.682 -5.262 1.00 8.31 161 LEU A N 1
ATOM 1321 C CA . LEU A 1 163 ? -2.966 16.824 -4.064 1.00 6.94 161 LEU A CA 1
ATOM 1322 C C . LEU A 1 163 ? -1.827 16.939 -3.076 1.00 6.36 161 LEU A C 1
ATOM 1323 O O . LEU A 1 163 ? -2.044 17.053 -1.875 1.00 9.09 161 LEU A O 1
ATOM 1328 N N . PHE A 1 164 ? -0.564 16.941 -3.587 1.00 5.93 162 PHE A N 1
ATOM 1329 C CA . PHE A 1 164 ? 0.577 17.086 -2.722 1.00 7.26 162 PHE A CA 1
ATOM 1330 C C . PHE A 1 164 ? 0.663 18.480 -2.077 1.00 7.78 162 PHE A C 1
ATOM 1331 O O . PHE A 1 164 ? 0.907 18.599 -0.860 1.00 7.60 162 PHE A O 1
ATOM 1339 N N . ASN A 1 165 ? 0.446 19.520 -2.877 1.00 7.49 163 ASN A N 1
ATOM 1340 C CA . ASN A 1 165 ? 0.489 20.896 -2.364 1.00 6.07 163 ASN A CA 1
ATOM 1341 C C . ASN A 1 165 ? -0.549 21.148 -1.274 1.00 7.09 163 ASN A C 1
ATOM 1342 O O . ASN A 1 165 ? -0.282 21.875 -0.353 1.00 9.40 163 ASN A O 1
ATOM 1347 N N . GLU A 1 166 ? -1.703 20.497 -1.403 1.00 6.06 164 GLU A N 1
ATOM 1348 C CA . GLU A 1 166 ? -2.747 20.628 -0.353 1.00 7.82 164 GLU A CA 1
ATOM 1349 C C . GLU A 1 166 ? -2.390 19.823 0.902 1.00 8.00 164 GLU A C 1
ATOM 1350 O O . GLU A 1 166 ? -2.780 20.216 1.998 1.00 8.23 164 GLU A O 1
ATOM 1356 N N . GLY A 1 167 ? -1.654 18.696 0.734 1.00 7.68 165 GLY A N 1
ATOM 1357 C CA . GLY A 1 167 ? -1.124 17.976 1.895 1.00 8.34 165 GLY A CA 1
ATOM 1358 C C . GLY A 1 167 ? -0.158 18.858 2.680 1.00 7.76 165 GLY A C 1
ATOM 1359 O O . GLY A 1 167 ? -0.170 18.872 3.924 1.00 8.00 165 GLY A O 1
ATOM 1360 N N . MET A 1 168 ? 0.722 19.526 1.943 1.00 7.06 166 MET A N 1
ATOM 1361 C CA . MET A 1 168 ? 1.664 20.458 2.556 1.00 8.45 166 MET A CA 1
ATOM 1362 C C . MET A 1 168 ? 0.934 21.671 3.192 1.00 7.59 166 MET A C 1
ATOM 1363 O O . MET A 1 168 ? 1.281 22.089 4.298 1.00 8.38 166 MET A O 1
ATOM 1368 N N . ALA A 1 169 ? -0.058 22.188 2.476 1.00 8.57 167 ALA A N 1
ATOM 1369 C CA . ALA A 1 169 ? -0.917 23.209 3.076 1.00 6.20 167 ALA A CA 1
ATOM 1370 C C . ALA A 1 169 ? -1.457 22.767 4.417 1.00 7.99 167 ALA A C 1
ATOM 1371 O O . ALA A 1 169 ? -1.423 23.524 5.399 1.00 9.08 167 ALA A O 1
ATOM 1373 N N . ASN A 1 170 ? -1.981 21.536 4.469 1.00 6.58 168 ASN A N 1
ATOM 1374 C CA . ASN A 1 170 ? -2.514 21.002 5.696 1.00 6.90 168 ASN A CA 1
ATOM 1375 C C . ASN A 1 170 ? -1.429 20.927 6.764 1.00 7.41 168 ASN A C 1
ATOM 1376 O O . ASN A 1 170 ? -1.606 21.363 7.891 1.00 7.10 168 ASN A O 1
ATOM 1381 N N . ASP A 1 171 ? -0.280 20.317 6.415 1.00 6.32 169 ASP A N 1
ATOM 1382 C CA . ASP A 1 171 ? 0.821 20.178 7.362 1.00 8.66 169 ASP A CA 1
ATOM 1383 C C . ASP A 1 171 ? 1.170 21.530 8.018 1.00 8.04 169 ASP A C 1
ATOM 1384 O O . ASP A 1 171 ? 1.451 21.590 9.220 1.00 9.38 169 ASP A O 1
ATOM 1389 N N . THR A 1 172 ? 1.157 22.580 7.207 1.00 7.75 170 THR A N 1
ATOM 1390 C CA . THR A 1 172 ? 1.490 23.934 7.687 1.00 5.70 170 THR A CA 1
ATOM 1391 C C . THR A 1 172 ? 0.338 24.490 8.574 1.00 8.37 170 THR A C 1
ATOM 1392 O O . THR A 1 172 ? 0.617 25.142 9.579 1.00 7.45 170 THR A O 1
ATOM 1396 N N . ARG A 1 173 ? -0.921 24.201 8.197 1.00 7.25 171 ARG A N 1
ATOM 1397 C CA . ARG A 1 173 ? -2.064 24.652 9.035 1.00 7.26 171 ARG A CA 1
ATOM 1398 C C . ARG A 1 173 ? -1.954 24.123 10.438 1.00 7.86 171 ARG A C 1
ATOM 1399 O O . ARG A 1 173 ? -2.368 24.789 11.394 1.00 9.40 171 ARG A O 1
ATOM 1407 N N . LEU A 1 174 ? -1.383 22.909 10.591 1.00 8.65 172 LEU A N 1
ATOM 1408 C CA . LEU A 1 174 ? -1.271 22.265 11.912 1.00 9.04 172 LEU A CA 1
ATOM 1409 C C . LEU A 1 174 ? -0.390 23.078 12.873 1.00 10.34 172 LEU A C 1
ATOM 1410 O O . LEU A 1 174 ? -0.539 22.918 14.119 1.00 10.28 172 LEU A O 1
ATOM 1415 N N . ILE A 1 175 ? 0.528 23.894 12.342 1.00 8.75 173 ILE A N 1
ATOM 1416 C CA . ILE A 1 175 ? 1.539 24.531 13.243 1.00 11.20 173 ILE A CA 1
ATOM 1417 C C . ILE A 1 175 ? 1.469 26.040 13.298 1.00 12.25 173 ILE A C 1
ATOM 1418 O O . ILE A 1 175 ? 2.098 26.636 14.157 1.00 15.23 173 ILE A O 1
ATOM 1423 N N . MET A 1 176 ? 0.729 26.673 12.381 1.00 11.88 174 MET A N 1
ATOM 1424 C CA . MET A 1 176 ? 0.746 28.152 12.296 1.00 15.21 174 MET A CA 1
ATOM 1425 C C . MET A 1 176 ? 0.326 28.900 13.561 1.00 17.18 174 MET A C 1
ATOM 1426 O O . MET A 1 176 ? 0.916 29.924 13.882 1.00 16.87 174 MET A O 1
ATOM 1431 N N . SER A 1 177 ? -0.683 28.381 14.253 1.00 16.24 175 SER A N 1
ATOM 1432 C CA A SER A 1 177 ? -1.163 28.992 15.469 0.47 17.78 175 SER A CA 1
ATOM 1433 C CA B SER A 1 177 ? -1.172 29.015 15.461 0.53 17.98 175 SER A CA 1
AT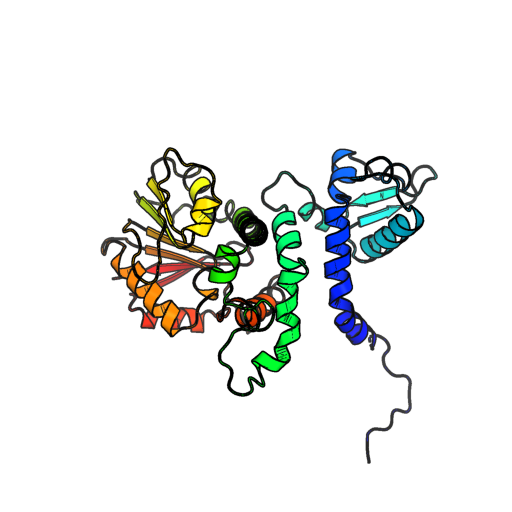OM 1434 C C . SER A 1 177 ? -0.079 29.063 16.531 1.00 18.88 175 SER A C 1
ATOM 1435 O O . SER A 1 177 ? 0.202 30.148 17.106 1.00 18.44 175 SER A O 1
ATOM 1440 N N . ALA A 1 178 ? 0.545 27.922 16.789 1.00 18.75 176 ALA A N 1
ATOM 1441 C CA . ALA A 1 178 ? 1.672 27.850 17.738 1.00 19.66 176 ALA A CA 1
ATOM 1442 C C . ALA A 1 178 ? 2.812 28.719 17.258 1.00 20.05 176 ALA A C 1
ATOM 1443 O O . ALA A 1 178 ? 3.429 29.430 18.057 1.00 22.57 176 ALA A O 1
ATOM 1445 N N . LEU A 1 179 ? 3.120 28.707 15.943 1.00 19.29 177 LEU A N 1
ATOM 1446 C CA . LEU A 1 179 ? 4.165 29.497 15.427 1.00 20.93 177 LEU A CA 1
ATOM 1447 C C . LEU A 1 179 ? 3.986 30.999 15.684 1.00 22.74 177 LEU A C 1
ATOM 1448 O O . LEU A 1 179 ? 4.889 31.607 16.295 1.00 24.58 177 LEU A O 1
ATOM 1453 N N . VAL A 1 180 ? 2.868 31.580 15.256 1.00 22.42 178 VAL A N 1
ATOM 1454 C CA . VAL A 1 180 ? 2.649 33.014 15.361 1.00 24.77 178 VAL A CA 1
ATOM 1455 C C . VAL A 1 180 ? 2.371 33.529 16.813 1.00 27.09 178 VAL A C 1
ATOM 1456 O O . VAL A 1 180 ? 2.531 34.759 17.074 1.00 27.61 178 VAL A O 1
ATOM 1460 N N . LYS A 1 181 ? 1.996 32.627 17.714 1.00 26.91 179 LYS A N 1
ATOM 1461 C CA . LYS A 1 181 ? 1.676 32.949 19.074 1.00 28.18 179 LYS A CA 1
ATOM 1462 C C . LYS A 1 181 ? 2.869 32.698 19.973 1.00 27.96 179 LYS A C 1
ATOM 1463 O O . LYS A 1 181 ? 3.437 33.666 20.520 1.00 29.96 179 LYS A O 1
ATOM 1466 N N . GLU A 1 182 ? 3.296 31.448 20.121 1.00 25.28 180 GLU A N 1
ATOM 1467 C CA . GLU A 1 182 ? 4.469 31.144 20.888 1.00 24.30 180 GLU A CA 1
ATOM 1468 C C . GLU A 1 182 ? 5.773 31.775 20.393 1.00 23.83 180 GLU A C 1
ATOM 1469 O O . GLU A 1 182 ? 6.657 32.099 21.194 1.00 26.28 180 GLU A O 1
ATOM 1475 N N . CYS A 1 183 ? 5.925 31.895 19.064 1.00 19.71 181 CYS A N 1
ATOM 1476 C CA . CYS A 1 183 ? 7.150 32.382 18.522 1.00 17.98 181 CYS A CA 1
ATOM 1477 C C . CYS A 1 183 ? 6.997 33.819 17.950 1.00 17.43 181 CYS A C 1
ATOM 1478 O O . CYS A 1 183 ? 7.756 34.207 17.085 1.00 15.83 181 CYS A O 1
ATOM 1481 N N . SER A 1 184 ? 6.016 34.582 18.452 1.00 18.24 182 SER A N 1
ATOM 1482 C CA A SER A 1 184 ? 5.807 35.972 17.981 0.75 18.91 182 SER A CA 1
ATOM 1483 C CA B SER 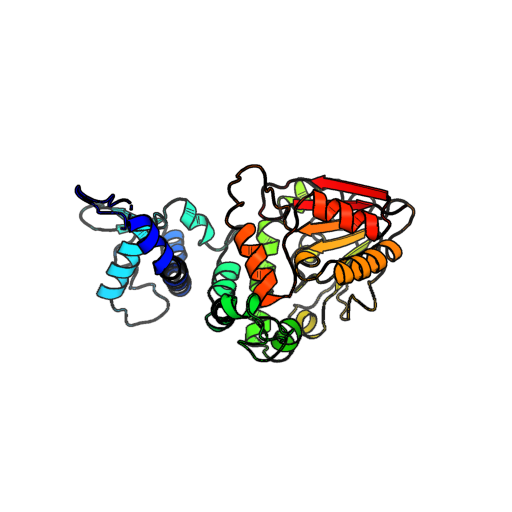A 1 184 ? 5.802 35.970 18.008 0.25 18.07 182 SER A CA 1
ATOM 1484 C C . SER A 1 184 ? 7.067 36.825 18.012 1.00 17.60 182 SER A C 1
ATOM 1485 O O . SER A 1 184 ? 7.233 37.664 17.137 1.00 19.54 182 SER A O 1
ATOM 1490 N N . SER A 1 185 ? 7.957 36.612 19.013 1.00 18.47 183 SER A N 1
ATOM 1491 C CA . SER A 1 185 ? 9.155 37.442 19.193 1.00 19.08 183 SER A CA 1
ATOM 1492 C C . SER A 1 185 ? 10.156 37.276 18.041 1.00 19.56 183 SER A C 1
ATOM 1493 O O . SER A 1 185 ? 10.991 38.144 17.817 1.00 17.64 183 SER A O 1
ATOM 1496 N N . MET A 1 186 ? 10.062 36.156 17.319 1.00 17.64 184 MET A N 1
ATOM 1497 C CA A MET A 1 186 ? 10.946 35.895 16.169 0.35 18.70 184 MET A CA 1
ATOM 1498 C CA B MET A 1 186 ? 10.974 35.920 16.194 0.35 18.49 184 MET A CA 1
ATOM 1499 C CA C MET A 1 186 ? 10.985 35.920 16.213 0.30 18.12 184 MET A CA 1
ATOM 1500 C C . MET A 1 186 ? 10.638 36.865 15.055 1.00 17.96 184 MET A C 1
ATOM 1501 O O . MET A 1 186 ? 11.458 37.130 14.227 1.00 19.14 184 MET A O 1
ATOM 1514 N N . PHE A 1 187 ? 9.419 37.376 15.039 1.00 17.39 185 PHE A 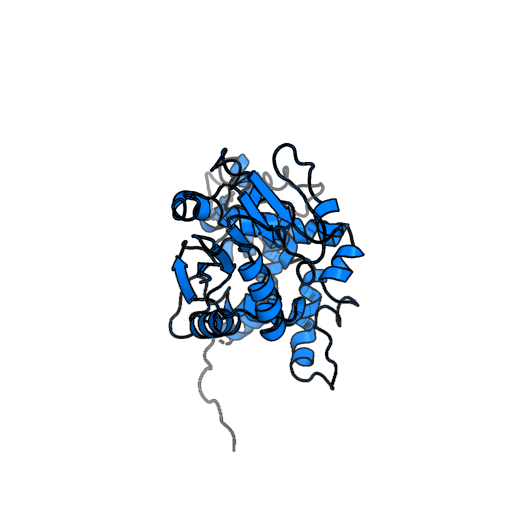N 1
ATOM 1515 C CA . PHE A 1 187 ? 9.010 38.295 13.965 1.00 18.98 185 PHE A CA 1
ATOM 1516 C C . PHE A 1 187 ? 9.249 39.751 14.314 1.00 19.79 185 PHE A C 1
ATOM 1517 O O . PHE A 1 187 ? 8.990 40.637 13.486 1.00 21.26 185 PHE A O 1
ATOM 1525 N N . ASP A 1 188 ? 9.717 40.038 15.545 1.00 18.58 186 ASP A N 1
ATOM 1526 C CA . ASP A 1 188 ? 10.031 41.417 15.909 1.00 21.19 186 ASP A CA 1
ATOM 1527 C C . ASP A 1 188 ? 11.054 42.082 15.045 1.00 22.24 186 ASP A C 1
ATOM 1528 O O . ASP A 1 188 ? 12.102 41.479 14.700 1.00 21.73 186 ASP A O 1
ATOM 1533 N N . GLY A 1 189 ? 10.727 43.320 14.623 1.00 23.18 187 GLY A N 1
ATOM 1534 C CA . GLY A 1 189 ? 11.709 44.140 13.907 1.00 23.54 187 GLY A CA 1
ATOM 1535 C C . GLY A 1 189 ? 11.871 43.759 12.450 1.00 23.63 187 GLY A C 1
ATOM 1536 O O . GLY A 1 189 ? 12.584 44.435 11.712 1.00 26.89 187 GLY A O 1
ATOM 1537 N N . ILE A 1 190 ? 11.214 42.675 12.034 1.00 19.28 188 ILE A N 1
ATOM 1538 C CA . ILE A 1 190 ? 11.338 42.211 10.629 1.00 19.50 188 ILE A CA 1
ATOM 1539 C C . ILE A 1 190 ? 10.402 43.066 9.790 1.00 15.01 188 ILE A C 1
ATOM 1540 O O . ILE A 1 190 ? 9.226 43.278 10.152 1.00 17.45 188 ILE A O 1
ATOM 1545 N N . THR A 1 191 ? 10.904 43.560 8.638 1.00 13.49 189 THR A N 1
ATOM 1546 C CA . THR A 1 191 ? 10.074 44.315 7.713 1.00 10.92 189 THR A CA 1
ATOM 1547 C C . THR A 1 191 ? 9.706 43.499 6.444 1.00 12.13 189 THR A C 1
ATOM 1548 O O . THR A 1 191 ? 8.749 43.787 5.790 1.00 12.15 189 THR A O 1
ATOM 1552 N N . THR A 1 192 ? 10.500 42.461 6.204 1.00 11.31 190 THR A N 1
ATOM 1553 C CA . THR A 1 192 ? 10.302 41.613 5.022 1.00 10.86 190 THR A CA 1
ATOM 1554 C C . THR A 1 192 ? 10.657 40.190 5.405 1.00 10.63 190 THR A C 1
ATOM 1555 O O . THR A 1 192 ? 11.605 39.963 6.113 1.00 10.96 190 THR A O 1
ATOM 1559 N N . ILE A 1 193 ? 9.853 39.219 4.912 1.00 9.47 191 ILE A N 1
ATOM 1560 C CA . ILE A 1 193 ? 10.202 37.809 5.105 1.00 10.23 191 ILE A CA 1
ATOM 1561 C C . ILE A 1 193 ? 9.884 37.044 3.800 1.00 9.63 191 ILE A C 1
ATOM 1562 O O . ILE A 1 193 ? 8.864 37.316 3.171 1.00 10.70 191 ILE A O 1
ATOM 1567 N N . VAL A 1 194 ? 10.785 36.140 3.430 1.00 9.08 192 VAL A N 1
ATOM 1568 C CA . VAL A 1 194 ? 10.517 35.282 2.219 1.00 9.96 192 VAL A CA 1
ATOM 1569 C C . VAL A 1 194 ? 10.450 33.826 2.716 1.00 10.15 192 VAL A C 1
ATOM 1570 O O . VAL A 1 194 ? 11.343 33.348 3.425 1.00 11.27 192 VAL A O 1
ATOM 1574 N N . ASP A 1 195 ? 9.349 33.167 2.319 1.00 8.53 193 ASP A N 1
ATOM 1575 C CA . ASP A 1 195 ? 9.183 31.727 2.644 1.00 8.47 193 ASP A CA 1
ATOM 1576 C C . ASP A 1 195 ? 9.684 30.943 1.448 1.00 7.83 193 ASP A C 1
ATOM 1577 O O . ASP A 1 195 ? 9.001 30.851 0.422 1.00 8.84 193 ASP A O 1
ATOM 1582 N N . VAL A 1 196 ? 10.916 30.443 1.581 1.00 7.00 194 VAL A N 1
ATOM 1583 C CA . VAL A 1 196 ? 11.602 29.720 0.468 1.00 7.36 194 VAL A CA 1
ATOM 1584 C C . VAL A 1 196 ? 11.043 28.288 0.395 1.00 7.45 194 VAL A C 1
ATOM 1585 O O . VAL A 1 196 ? 11.046 27.558 1.400 1.00 8.72 194 VAL A O 1
ATOM 1589 N N . GLY A 1 197 ? 10.589 27.917 -0.800 1.00 6.57 195 GLY A N 1
ATOM 1590 C CA . GLY A 1 197 ? 9.837 26.640 -0.961 1.00 6.64 195 GLY A CA 1
ATOM 1591 C C . GLY A 1 197 ? 8.536 26.693 -0.212 1.00 7.80 195 GLY A C 1
ATOM 1592 O O . GLY A 1 197 ? 8.057 25.689 0.302 1.00 9.01 195 GLY A O 1
ATOM 1593 N N . GLY A 1 198 ? 7.932 27.898 -0.166 1.00 6.73 196 GLY A N 1
ATOM 1594 C CA . GLY A 1 198 ? 6.706 28.132 0.658 1.00 6.58 196 GLY A CA 1
ATOM 1595 C C . GLY A 1 198 ? 5.421 27.540 0.159 1.00 8.22 196 GLY A C 1
ATOM 1596 O O . GLY A 1 198 ? 4.340 27.795 0.741 1.00 8.43 196 GLY A O 1
ATOM 1597 N N . GLY A 1 199 ? 5.474 26.777 -0.923 1.00 6.54 197 GLY A N 1
ATOM 1598 C CA . GLY A 1 199 ? 4.276 26.030 -1.397 1.00 5.96 197 GLY A CA 1
ATOM 1599 C C . GLY A 1 199 ? 3.232 26.998 -1.888 1.00 8.76 197 GLY A C 1
ATOM 1600 O O . GLY A 1 199 ? 3.565 28.031 -2.507 1.00 9.38 197 GLY A O 1
ATOM 1601 N N . THR A 1 200 ? 1.974 26.631 -1.644 1.00 7.28 198 THR A N 1
ATOM 1602 C CA . THR A 1 200 ? 0.836 27.407 -2.129 1.00 7.69 198 THR A CA 1
ATOM 1603 C C . THR A 1 200 ? 0.470 28.582 -1.200 1.00 9.45 198 THR A C 1
ATOM 1604 O O . THR A 1 200 ? -0.599 29.204 -1.374 1.00 12.28 198 THR A O 1
ATOM 1608 N N . GLY A 1 201 ? 1.347 28.893 -0.235 1.00 8.58 199 GLY A N 1
ATOM 1609 C CA . GLY A 1 201 ? 1.249 30.183 0.506 1.00 11.01 199 GLY A CA 1
ATOM 1610 C C . GLY A 1 201 ? 0.579 30.189 1.867 1.00 11.48 199 GLY A C 1
ATOM 1611 O O . GLY A 1 201 ? 0.319 31.233 2.437 1.00 11.01 199 GLY A O 1
ATOM 1612 N N . THR A 1 202 ? 0.243 28.975 2.408 1.00 9.42 200 THR A N 1
ATOM 1613 C CA . THR A 1 202 ? -0.399 28.944 3.702 1.00 8.14 200 THR A CA 1
ATOM 1614 C C . THR A 1 202 ? 0.393 29.670 4.778 1.00 11.92 200 THR A C 1
ATOM 1615 O O . THR A 1 202 ? -0.198 30.452 5.552 1.00 11.22 200 THR A O 1
ATOM 1619 N N . ALA A 1 203 ? 1.683 29.428 4.845 1.00 9.34 201 ALA A N 1
ATOM 1620 C CA . ALA A 1 203 ? 2.535 29.988 5.911 1.00 9.25 201 ALA A CA 1
ATOM 1621 C C . ALA A 1 203 ? 2.549 31.541 5.764 1.00 9.85 201 ALA A C 1
ATOM 1622 O O . ALA A 1 203 ? 2.307 32.237 6.775 1.00 11.78 201 ALA A O 1
ATOM 1624 N N . VAL A 1 204 ? 2.786 32.036 4.564 1.00 10.36 202 VAL A N 1
ATOM 1625 C CA . VAL A 1 204 ? 2.838 33.522 4.370 1.00 11.16 202 VAL A CA 1
ATOM 1626 C C . VAL A 1 204 ? 1.517 34.187 4.590 1.00 12.20 202 VAL A C 1
ATOM 1627 O O . VAL A 1 204 ? 1.489 35.283 5.122 1.00 13.52 202 VAL A O 1
ATOM 1631 N N . ARG A 1 205 ? 0.401 33.552 4.159 1.00 10.83 203 ARG A N 1
ATOM 1632 C CA . ARG A 1 205 ? -0.912 34.165 4.384 1.00 12.00 203 ARG A CA 1
ATOM 1633 C C . ARG A 1 205 ? -1.193 34.296 5.882 1.00 13.37 203 ARG A C 1
ATOM 1634 O O . ARG A 1 205 ? -1.793 35.308 6.319 1.00 14.69 203 ARG A O 1
ATOM 1642 N N . ASN A 1 206 ? -0.761 33.338 6.664 1.00 11.83 204 ASN A N 1
ATOM 1643 C CA . ASN A 1 206 ? -0.967 33.373 8.114 1.00 13.44 204 ASN A CA 1
ATOM 1644 C C . ASN A 1 206 ? -0.029 34.363 8.791 1.00 15.04 204 ASN A C 1
ATOM 1645 O O . ASN A 1 206 ? -0.443 35.061 9.741 1.00 14.59 204 ASN A O 1
ATOM 1650 N N . ILE A 1 207 ? 1.230 34.405 8.363 1.00 12.96 205 ILE A N 1
ATOM 1651 C CA A ILE A 1 207 ? 2.170 35.390 8.932 0.60 14.60 205 ILE A CA 1
ATOM 1652 C CA B ILE A 1 207 ? 2.203 35.390 8.874 0.40 14.93 205 ILE A CA 1
ATOM 1653 C C . ILE A 1 207 ? 1.662 36.819 8.597 1.00 14.24 205 ILE A C 1
ATOM 1654 O O . ILE A 1 207 ? 1.645 37.706 9.477 1.00 15.47 205 ILE A O 1
ATOM 1663 N N . ALA A 1 208 ? 1.277 37.031 7.352 1.00 14.47 206 ALA A N 1
ATOM 1664 C CA . ALA A 1 208 ? 0.818 38.356 6.889 1.00 15.04 206 ALA A CA 1
ATOM 1665 C C . ALA A 1 208 ? -0.396 38.827 7.659 1.00 17.86 206 ALA A C 1
ATOM 1666 O O . ALA A 1 208 ? -0.523 40.022 7.942 1.00 18.81 206 ALA A O 1
ATOM 1668 N N . LYS A 1 209 ? -1.294 37.893 7.990 1.00 18.48 207 LYS A N 1
ATOM 1669 C CA . LYS A 1 209 ? -2.490 38.249 8.826 1.00 19.77 207 LYS A CA 1
ATOM 1670 C C . LYS A 1 209 ? -2.086 38.580 10.286 1.00 19.99 207 LYS A C 1
ATOM 1671 O O . LYS A 1 209 ? -2.609 39.575 10.879 1.00 21.48 207 LYS A O 1
ATOM 1674 N N . ALA A 1 210 ? -1.134 37.842 10.860 1.00 17.79 208 ALA A N 1
ATOM 1675 C CA . ALA A 1 210 ? -0.769 38.022 12.270 1.00 16.23 208 ALA A CA 1
ATOM 1676 C C . ALA A 1 210 ? 0.110 39.309 12.404 1.00 17.31 208 ALA A C 1
ATOM 1677 O O . ALA A 1 210 ? 0.160 39.915 13.476 1.00 17.63 208 ALA A O 1
ATOM 1679 N N . PHE A 1 211 ? 0.860 39.609 11.363 1.00 17.10 209 PHE A N 1
ATOM 1680 C CA . PHE A 1 211 ? 1.854 40.724 11.364 1.00 18.22 209 PHE A CA 1
ATOM 1681 C C . PHE A 1 211 ? 1.678 41.636 10.154 1.00 19.95 209 PHE A C 1
ATOM 1682 O O . PHE A 1 211 ? 2.415 41.524 9.161 1.00 19.55 209 PHE A O 1
ATOM 1690 N N . PRO A 1 212 ? 0.702 42.561 10.204 1.00 22.27 210 PRO A N 1
ATOM 1691 C CA . PRO A 1 212 ? 0.260 43.329 9.036 1.00 24.81 210 PRO A CA 1
ATOM 1692 C C . PRO A 1 212 ? 1.311 44.281 8.499 1.00 25.35 210 PRO A C 1
ATOM 1693 O O . PRO A 1 212 ? 1.204 44.741 7.342 1.00 27.73 210 PRO A O 1
ATOM 1697 N N . HIS A 1 213 ? 2.315 44.560 9.294 1.00 24.53 211 HIS A N 1
ATOM 1698 C CA . HIS A 1 213 ? 3.390 45.477 8.847 1.00 26.51 211 HIS A CA 1
ATOM 1699 C C . HIS A 1 213 ? 4.581 44.786 8.200 1.00 24.46 211 HIS A C 1
ATOM 1700 O O . HIS A 1 213 ? 5.489 45.473 7.762 1.00 23.77 211 HIS A O 1
ATOM 1707 N N . ILE A 1 214 ? 4.585 43.446 8.161 1.00 19.41 212 ILE A N 1
ATOM 1708 C CA . ILE A 1 214 ? 5.665 42.697 7.433 1.00 17.62 212 ILE A CA 1
ATOM 1709 C C . ILE A 1 214 ? 5.237 42.423 5.998 1.00 15.01 212 ILE A C 1
ATOM 1710 O O . ILE A 1 214 ? 4.155 41.899 5.780 1.00 16.71 212 ILE A O 1
ATOM 1715 N N . LYS A 1 215 ? 6.113 42.768 5.037 1.00 12.29 213 LYS A N 1
ATOM 1716 C CA . LYS A 1 215 ? 5.864 42.509 3.615 1.00 13.84 213 LYS A CA 1
ATOM 1717 C C . LYS A 1 215 ? 6.354 41.055 3.375 1.00 15.34 213 LYS A C 1
ATOM 1718 O O . LYS A 1 215 ? 7.528 40.772 3.550 1.00 13.56 213 LYS A O 1
ATOM 1724 N N . CYS A 1 216 ? 5.407 40.179 3.080 1.00 13.93 214 CYS A N 1
ATOM 1725 C CA . CYS A 1 216 ? 5.716 38.727 2.951 1.00 12.71 214 CYS A CA 1
ATOM 1726 C C . CYS A 1 216 ? 5.866 38.352 1.506 1.00 11.97 214 CYS A C 1
ATOM 1727 O O . CYS A 1 216 ? 5.236 38.930 0.625 1.00 14.39 214 CYS A O 1
ATOM 1730 N N . THR A 1 217 ? 6.738 37.370 1.261 1.00 8.59 215 THR A N 1
ATOM 1731 C CA . THR A 1 217 ? 6.939 36.818 -0.082 1.00 11.29 215 THR A CA 1
ATOM 1732 C C . THR A 1 217 ? 6.901 35.272 0.032 1.00 9.76 215 THR A C 1
ATOM 1733 O O . THR A 1 217 ? 7.528 34.721 0.885 1.00 11.24 215 THR A O 1
ATOM 1737 N N . VAL A 1 218 ? 6.166 34.653 -0.913 1.00 10.47 216 VAL A N 1
ATOM 1738 C CA . VAL A 1 218 ? 6.266 33.211 -1.102 1.00 9.07 216 VAL A CA 1
ATOM 1739 C C . VAL A 1 218 ? 7.082 32.942 -2.376 1.00 10.00 216 VAL A C 1
ATOM 1740 O O . VAL A 1 218 ? 6.886 33.586 -3.413 1.00 12.57 216 VAL A O 1
ATOM 1744 N N . TYR A 1 219 ? 7.984 31.974 -2.280 1.00 7.64 217 TYR A N 1
ATOM 1745 C CA . TYR A 1 219 ? 8.898 31.636 -3.375 1.00 7.62 217 TYR A CA 1
ATOM 1746 C C . TYR A 1 219 ? 8.894 30.118 -3.530 1.00 7.47 217 TYR A C 1
ATOM 1747 O O . TYR A 1 219 ? 9.139 29.387 -2.584 1.00 6.81 217 TYR A O 1
ATOM 1756 N N . ASP A 1 220 ? 8.629 29.653 -4.759 1.00 7.93 218 ASP A N 1
ATOM 1757 C CA . ASP A 1 220 ? 8.650 28.179 -4.996 1.00 7.55 218 ASP A CA 1
ATOM 1758 C C . ASP A 1 220 ? 8.858 27.968 -6.482 1.00 9.44 218 ASP A C 1
ATOM 1759 O O . ASP A 1 220 ? 9.065 28.951 -7.234 1.00 9.82 218 ASP A O 1
ATOM 1764 N N . LEU A 1 221 ? 8.828 26.720 -6.921 1.00 7.87 219 LEU A N 1
ATOM 1765 C CA . LEU A 1 221 ? 8.997 26.423 -8.347 1.00 7.82 219 LEU A CA 1
ATOM 1766 C C . LEU A 1 221 ? 7.789 26.880 -9.141 1.00 8.17 219 LEU A C 1
ATOM 1767 O O . LEU A 1 221 ? 6.709 26.978 -8.605 1.00 9.35 219 LEU A O 1
ATOM 1772 N N . PRO A 1 222 ? 7.992 27.141 -10.456 1.00 8.60 220 PRO A N 1
ATOM 1773 C CA . PRO A 1 222 ? 6.873 27.655 -11.248 1.00 8.75 220 PRO A CA 1
ATOM 1774 C C . PRO A 1 222 ? 5.578 26.809 -11.140 1.00 9.36 220 PRO A C 1
ATOM 1775 O O . PRO A 1 222 ? 4.495 27.370 -11.054 1.00 10.46 220 PRO A O 1
ATOM 1779 N N . HIS A 1 223 ? 5.694 25.481 -11.185 1.00 9.96 221 HIS A N 1
ATOM 1780 C CA . HIS A 1 223 ? 4.441 24.674 -11.201 1.00 9.81 221 HIS A CA 1
ATOM 1781 C C . HIS A 1 223 ? 3.704 24.723 -9.891 1.00 11.14 221 HIS A C 1
ATOM 1782 O O . HIS A 1 223 ? 2.496 24.419 -9.819 1.00 10.46 221 HIS A O 1
ATOM 1789 N N . VAL A 1 224 ? 4.402 25.137 -8.805 1.00 9.56 222 VAL A N 1
ATOM 1790 C CA . VAL A 1 224 ? 3.710 25.321 -7.503 1.00 9.44 222 VAL A CA 1
ATOM 1791 C C . VAL A 1 224 ? 3.058 26.693 -7.449 1.00 8.92 222 VAL A C 1
ATOM 1792 O O . VAL A 1 224 ? 1.911 26.821 -6.982 1.00 10.64 222 VAL A O 1
ATOM 1796 N N . ILE A 1 225 ? 3.794 27.724 -7.851 1.00 10.26 223 ILE A N 1
ATOM 1797 C CA . ILE A 1 225 ? 3.174 29.071 -7.908 1.00 10.73 223 ILE A CA 1
ATOM 1798 C C . ILE A 1 225 ? 1.957 29.056 -8.845 1.00 13.72 223 ILE A C 1
ATOM 1799 O O . ILE A 1 225 ? 0.944 29.796 -8.578 1.00 14.55 223 ILE A O 1
ATOM 1804 N N . ALA A 1 226 ? 2.005 28.263 -9.907 1.00 13.50 224 ALA A N 1
ATOM 1805 C CA . ALA A 1 226 ? 0.893 28.130 -10.825 1.00 15.86 224 ALA A CA 1
ATOM 1806 C C . ALA A 1 226 ? -0.325 27.503 -10.178 1.00 16.35 224 ALA A C 1
ATOM 1807 O O . ALA A 1 226 ? -1.452 27.704 -10.637 1.00 19.65 224 ALA A O 1
ATOM 1809 N N . ASP A 1 227 ? -0.120 26.746 -9.098 1.00 13.98 225 ASP A N 1
ATOM 1810 C CA . ASP A 1 227 ? -1.209 26.086 -8.353 1.00 15.45 225 ASP A CA 1
ATOM 1811 C C . ASP A 1 227 ? -1.567 26.884 -7.117 1.00 16.75 225 ASP A C 1
ATOM 1812 O O . ASP A 1 227 ? -2.117 26.350 -6.161 1.00 19.20 225 ASP A O 1
ATOM 1817 N N . SER A 1 228 ? -1.296 28.203 -7.131 1.00 17.66 226 SER A N 1
ATOM 1818 C CA . SER A 1 228 ? -1.552 29.036 -5.988 1.00 18.73 226 SER A CA 1
ATOM 1819 C C . SER A 1 228 ? -2.604 30.101 -6.350 1.00 20.45 226 SER A C 1
ATOM 1820 O O . SER A 1 228 ? -2.703 30.465 -7.527 1.00 18.50 226 SER A O 1
ATOM 1823 N N . PRO A 1 229 ? -3.340 30.565 -5.352 1.00 20.66 227 PRO A N 1
ATOM 1824 C CA . PRO A 1 229 ? -4.298 31.655 -5.588 1.00 23.95 227 PRO A CA 1
ATOM 1825 C C . PRO A 1 229 ? -3.530 32.943 -5.767 1.00 25.53 227 PRO A C 1
ATOM 1826 O O . PRO A 1 229 ? -2.333 33.047 -5.363 1.00 27.50 227 PRO A O 1
ATOM 1830 N N . GLY A 1 230 ? -4.150 33.919 -6.407 1.00 27.26 228 GLY A N 1
ATOM 1831 C CA . GLY A 1 230 ? -3.497 35.204 -6.624 1.00 29.04 228 GLY A CA 1
ATOM 1832 C C . GLY A 1 230 ? -3.278 35.941 -5.300 1.00 30.61 228 GLY A C 1
ATOM 1833 O O . GLY A 1 230 ? -3.977 35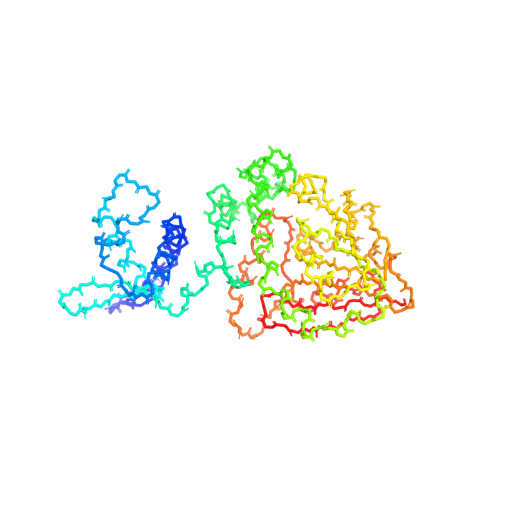.726 -4.315 1.00 32.07 228 GLY A O 1
ATOM 1834 N N . TYR A 1 231 ? -2.294 36.807 -5.293 1.00 32.07 229 TYR A N 1
ATOM 1835 C CA . TYR A 1 231 ? -1.944 37.563 -4.121 1.00 34.16 229 TYR A CA 1
ATOM 1836 C C . TYR A 1 231 ? -2.107 39.079 -4.397 1.00 36.44 229 TYR A C 1
ATOM 1837 O O . TYR A 1 231 ? -1.918 39.524 -5.560 1.00 38.22 229 TYR A O 1
ATOM 1846 N N . THR A 1 232 ? -2.468 39.829 -3.350 1.00 36.43 230 THR A N 1
ATOM 1847 C CA . THR A 1 232 ? -2.582 41.306 -3.408 1.00 36.22 230 THR A CA 1
ATOM 1848 C C . THR A 1 232 ? -1.349 41.973 -2.764 1.00 34.72 230 THR A C 1
ATOM 1849 O O . THR A 1 232 ? -0.568 42.651 -3.423 1.00 35.59 230 THR A O 1
ATOM 1853 N N . GLU A 1 233 ? -1.187 41.754 -1.474 1.00 30.79 231 GLU A N 1
ATOM 1854 C CA . GLU A 1 233 ? -0.168 42.437 -0.685 1.00 28.09 231 GLU A CA 1
ATOM 1855 C C . GLU A 1 233 ? 1.067 41.558 -0.486 1.00 26.00 231 GLU A C 1
ATOM 1856 O O . GLU A 1 233 ? 2.086 42.025 0.007 1.00 27.69 231 GLU A O 1
ATOM 1858 N N . ILE A 1 234 ? 0.941 40.287 -0.831 1.00 22.32 232 ILE A N 1
ATOM 1859 C CA . ILE A 1 234 ? 2.060 39.285 -0.690 1.00 18.54 232 ILE A CA 1
ATOM 1860 C C . ILE A 1 234 ? 2.701 39.074 -2.048 1.00 18.27 232 ILE A C 1
ATOM 1861 O O . ILE A 1 234 ? 2.029 38.863 -3.015 1.00 17.07 232 ILE A O 1
ATOM 1866 N N . ASN A 1 235 ? 4.021 39.192 -2.102 1.00 16.87 233 ASN A N 1
ATOM 1867 C CA . ASN A 1 235 ? 4.764 38.941 -3.348 1.00 15.89 233 ASN A CA 1
ATOM 1868 C C . ASN A 1 235 ? 4.808 37.404 -3.583 1.00 16.87 233 ASN A C 1
ATOM 1869 O O . ASN A 1 235 ? 5.087 36.624 -2.675 1.00 16.84 233 ASN A O 1
ATOM 1874 N N . SER A 1 236 ? 4.510 36.991 -4.809 1.00 17.29 234 SER A N 1
ATOM 1875 C CA . SER A 1 236 ? 4.703 35.586 -5.192 1.00 17.73 234 SER A CA 1
ATOM 1876 C C . SER A 1 236 ? 5.736 35.577 -6.290 1.00 18.02 234 SER A C 1
ATOM 1877 O O . SER A 1 236 ? 5.603 36.289 -7.331 1.00 21.45 234 SER A O 1
ATOM 1880 N N . ILE A 1 237 ? 6.822 34.851 -6.061 1.00 14.22 235 ILE A N 1
ATOM 1881 C CA A ILE A 1 237 ? 7.934 34.766 -6.974 0.58 11.34 235 ILE A CA 1
ATOM 1882 C CA B ILE A 1 237 ? 7.830 34.736 -7.107 0.42 11.12 235 ILE A CA 1
ATOM 1883 C C . ILE A 1 237 ? 8.189 33.278 -7.315 1.00 11.00 235 ILE A C 1
ATOM 1884 O O . ILE A 1 237 ? 8.123 32.447 -6.422 1.00 11.79 235 ILE A O 1
ATOM 1893 N N . GLN A 1 238 ? 8.537 32.979 -8.560 1.00 9.73 236 GLN A N 1
ATOM 1894 C CA . GLN A 1 238 ? 8.869 31.623 -8.935 1.00 10.30 236 GLN A CA 1
ATOM 1895 C C . GLN A 1 238 ? 10.311 31.546 -9.317 1.00 11.02 236 GLN A C 1
ATOM 1896 O O . GLN A 1 238 ? 10.900 32.505 -9.860 1.00 11.99 236 GLN A O 1
ATOM 1902 N N . GLY A 1 239 ? 10.929 30.418 -9.043 1.00 10.82 237 GLY A N 1
ATOM 1903 C CA . GLY A 1 239 ? 12.332 30.231 -9.387 1.00 12.04 237 GLY A CA 1
ATOM 1904 C C . GLY A 1 239 ? 12.924 29.002 -8.757 1.00 11.17 237 GLY A C 1
ATOM 1905 O O . GLY A 1 239 ? 12.188 28.110 -8.304 1.00 15.61 237 GLY A O 1
ATOM 1906 N N . ASP A 1 240 ? 14.250 28.966 -8.696 1.00 10.92 238 ASP A N 1
ATOM 1907 C CA . ASP A 1 240 ? 15.011 27.813 -8.206 1.00 10.20 238 ASP A CA 1
ATOM 1908 C C . ASP A 1 240 ? 15.878 28.280 -7.064 1.00 10.47 238 ASP A C 1
ATOM 1909 O O . ASP A 1 240 ? 16.802 29.109 -7.232 1.00 9.98 238 ASP A O 1
ATOM 1914 N N . MET A 1 241 ? 15.613 27.759 -5.835 1.00 8.78 239 MET A N 1
ATOM 1915 C CA . MET A 1 241 ? 16.335 28.207 -4.659 1.00 8.54 239 MET A CA 1
ATOM 1916 C C . MET A 1 241 ? 17.842 27.872 -4.637 1.00 10.02 239 MET A C 1
ATOM 1917 O O . MET A 1 241 ? 18.624 28.504 -3.900 1.00 12.39 239 MET A O 1
ATOM 1922 N N . PHE A 1 242 ? 18.273 26.930 -5.474 1.00 9.81 240 PHE A N 1
ATOM 1923 C CA . PHE A 1 242 ? 19.703 26.625 -5.617 1.00 12.49 240 PHE A CA 1
ATOM 1924 C C . PHE A 1 242 ? 20.431 27.705 -6.405 1.00 14.37 240 PHE A C 1
ATOM 1925 O O . PHE A 1 242 ? 21.651 27.798 -6.296 1.00 17.71 240 PHE A O 1
ATOM 1933 N N . LYS A 1 243 ? 19.665 28.512 -7.136 1.00 12.32 241 LYS A N 1
ATOM 1934 C CA . LYS A 1 243 ? 20.329 29.649 -7.919 1.00 12.62 241 LYS A CA 1
ATOM 1935 C C . LYS A 1 243 ? 20.027 31.022 -7.365 1.00 15.08 241 LYS A C 1
ATOM 1936 O O . LYS A 1 243 ? 20.822 31.964 -7.603 1.00 15.71 241 LYS A O 1
ATOM 1942 N N . TYR A 1 244 ? 18.916 31.212 -6.629 1.00 10.40 242 TYR A N 1
ATOM 1943 C CA . TYR A 1 244 ? 18.506 32.551 -6.192 1.00 9.84 242 TYR A CA 1
ATOM 1944 C C . TYR A 1 244 ? 17.591 32.402 -4.958 1.00 10.76 242 TYR A C 1
ATOM 1945 O O . TYR A 1 244 ? 16.648 31.597 -4.988 1.00 8.96 242 TYR A O 1
ATOM 1954 N N . ILE A 1 245 ? 17.864 33.165 -3.906 1.00 12.57 243 ILE A N 1
ATOM 1955 C CA . ILE A 1 245 ? 16.904 33.344 -2.819 1.00 13.02 243 ILE A CA 1
ATOM 1956 C C . ILE A 1 245 ? 16.602 34.877 -2.619 1.00 14.27 243 ILE A C 1
ATOM 1957 O O . ILE A 1 245 ? 17.541 35.592 -2.400 1.00 17.47 243 ILE A O 1
ATOM 1962 N N . PRO A 1 246 ? 15.339 35.281 -2.763 1.00 14.67 244 PRO A N 1
ATOM 1963 C CA . PRO A 1 246 ? 14.984 36.743 -2.643 1.00 15.03 244 PRO A CA 1
ATOM 1964 C C . PRO A 1 246 ? 15.461 37.246 -1.310 1.00 17.53 244 PRO A C 1
ATOM 1965 O O . PRO A 1 246 ? 15.198 36.599 -0.256 1.00 18.56 244 PRO A O 1
ATOM 1969 N N . ASN A 1 247 ? 16.151 38.391 -1.319 1.00 14.85 245 ASN A N 1
ATOM 1970 C CA . ASN A 1 247 ? 16.717 38.970 -0.093 1.00 17.41 245 ASN A CA 1
ATOM 1971 C C . ASN A 1 247 ? 15.622 39.574 0.767 1.00 15.49 245 ASN A C 1
ATOM 1972 O O . ASN A 1 247 ? 14.650 40.151 0.273 1.00 15.80 245 ASN A O 1
ATOM 1977 N N . ALA A 1 248 ? 15.771 39.418 2.087 1.00 12.60 246 ALA A N 1
ATOM 1978 C CA . ALA A 1 248 ? 14.794 39.933 3.027 1.00 12.74 246 ALA A CA 1
ATOM 1979 C C . ALA A 1 248 ? 15.428 39.963 4.422 1.00 11.95 246 ALA A C 1
ATOM 1980 O O . ALA A 1 248 ? 16.535 39.458 4.612 1.00 12.16 246 ALA A O 1
ATOM 1982 N N . ASP A 1 249 ? 14.688 40.555 5.386 1.00 13.30 247 ASP A N 1
ATOM 1983 C CA . ASP A 1 249 ? 15.195 40.622 6.792 1.00 12.70 247 ASP A CA 1
ATOM 1984 C C . ASP A 1 249 ? 15.297 39.231 7.376 1.00 12.38 247 ASP A C 1
ATOM 1985 O O . ASP A 1 249 ? 16.159 38.956 8.198 1.00 11.96 247 ASP A O 1
ATOM 1990 N N . ALA A 1 250 ? 14.384 38.337 6.938 1.00 11.79 248 ALA A N 1
ATOM 1991 C CA . ALA A 1 250 ? 14.393 36.959 7.416 1.00 10.85 248 ALA A CA 1
ATOM 1992 C C . ALA A 1 250 ? 13.969 36.034 6.310 1.00 11.22 248 ALA A C 1
ATOM 1993 O O . ALA A 1 250 ? 13.217 36.425 5.407 1.00 11.48 248 ALA A O 1
ATOM 1995 N N . ILE A 1 251 ? 14.507 34.803 6.379 1.00 10.88 249 ILE A N 1
ATOM 1996 C CA . ILE A 1 251 ? 14.093 33.742 5.447 1.00 11.75 249 ILE A CA 1
ATOM 1997 C C . ILE A 1 251 ? 13.503 32.662 6.321 1.00 12.62 249 ILE A C 1
ATOM 1998 O O . ILE A 1 251 ? 14.024 32.385 7.385 1.00 11.59 249 ILE A O 1
ATOM 2003 N N . MET A 1 252 ? 12.394 32.061 5.873 1.00 10.83 250 MET A N 1
ATOM 2004 C CA . MET A 1 252 ? 11.871 30.862 6.570 1.00 11.01 250 MET A CA 1
ATOM 2005 C C . MET A 1 252 ? 11.893 29.716 5.558 1.00 10.35 250 MET A C 1
ATOM 2006 O O . MET A 1 252 ? 11.617 29.897 4.352 1.00 10.40 250 MET A O 1
ATOM 2011 N N . MET A 1 253 ? 12.235 28.535 6.085 1.00 9.51 251 MET A N 1
ATOM 2012 C CA . MET A 1 253 ? 12.142 27.278 5.292 1.00 6.92 251 MET A CA 1
ATOM 2013 C C . MET A 1 253 ? 11.493 26.234 6.127 1.00 8.16 251 MET A C 1
ATOM 2014 O O . MET A 1 253 ? 12.088 25.748 7.102 1.00 8.32 251 MET A O 1
ATOM 2019 N N . LYS A 1 254 ? 10.242 25.872 5.759 1.00 7.89 252 LYS A N 1
ATOM 2020 C CA . LYS A 1 254 ? 9.560 24.769 6.483 1.00 7.74 252 LYS A CA 1
ATOM 2021 C C . LYS A 1 254 ? 9.526 23.544 5.595 1.00 7.88 252 LYS A C 1
ATOM 2022 O O . LYS A 1 254 ? 9.097 23.615 4.400 1.00 7.17 252 LYS A O 1
ATOM 2028 N N . CYS A 1 255 ? 9.998 22.419 6.120 1.00 7.40 253 CYS A N 1
ATOM 2029 C CA . CYS A 1 255 ? 9.959 21.118 5.417 1.00 5.53 253 CYS A CA 1
ATOM 2030 C C . CYS A 1 255 ? 10.702 21.226 4.083 1.00 6.70 253 CYS A C 1
ATOM 2031 O O . CYS A 1 255 ? 10.313 20.567 3.093 1.00 7.39 253 CYS A O 1
ATOM 2034 N N . ILE A 1 256 ? 11.792 21.982 4.089 1.00 6.53 254 ILE A N 1
ATOM 2035 C CA . ILE A 1 256 ? 12.671 22.135 2.903 1.00 5.54 254 ILE A CA 1
ATOM 2036 C C . ILE A 1 256 ? 13.935 21.339 3.083 1.00 6.37 254 ILE A C 1
ATOM 2037 O O . ILE A 1 256 ? 14.226 20.441 2.287 1.00 7.36 254 ILE A O 1
ATOM 2042 N N . LEU A 1 257 ? 14.717 21.660 4.110 1.00 5.87 255 LEU A N 1
ATOM 2043 C CA . LEU A 1 257 ? 15.994 21.033 4.291 1.00 6.02 255 LEU A CA 1
ATOM 2044 C C . LEU A 1 257 ? 15.934 19.511 4.476 1.00 7.26 255 LEU A C 1
ATOM 2045 O O . LEU A 1 257 ? 16.873 18.810 4.119 1.00 7.25 255 LEU A O 1
ATOM 2050 N N . HIS A 1 258 ? 14.818 19.003 5.012 1.00 5.95 256 HIS A N 1
ATOM 2051 C CA . HIS A 1 258 ? 14.724 17.528 5.142 1.00 6.40 256 HIS A CA 1
ATOM 2052 C C . HIS A 1 258 ? 14.544 16.840 3.778 1.00 7.47 256 HIS A C 1
ATOM 2053 O O . HIS A 1 258 ? 14.638 15.615 3.704 1.00 6.69 256 HIS A O 1
ATOM 2060 N N . ASP A 1 259 ? 14.365 17.624 2.702 1.00 8.19 257 ASP A N 1
ATOM 2061 C CA . ASP A 1 259 ? 14.282 17.050 1.312 1.00 6.75 257 ASP A CA 1
ATOM 2062 C C . ASP A 1 259 ? 15.645 16.766 0.695 1.00 6.38 257 ASP A C 1
ATOM 2063 O O . ASP A 1 259 ? 15.726 16.133 -0.375 1.00 8.04 257 ASP A O 1
ATOM 2068 N N . TRP A 1 260 ? 16.706 17.251 1.327 1.00 7.78 258 TRP A N 1
ATOM 2069 C CA . TRP A 1 260 ? 18.027 17.358 0.665 1.00 8.56 258 TRP A CA 1
ATOM 2070 C C . TRP A 1 260 ? 19.158 16.741 1.480 1.00 8.67 258 TRP A C 1
ATOM 2071 O O . TRP A 1 260 ? 19.104 16.723 2.700 1.00 8.02 258 TRP A O 1
ATOM 2082 N N . ASP A 1 261 ? 20.151 16.221 0.763 1.00 9.86 259 ASP A N 1
ATOM 2083 C CA . ASP A 1 261 ? 21.343 15.664 1.444 1.00 10.59 259 ASP A CA 1
ATOM 2084 C C . ASP A 1 261 ? 22.203 16.826 2.014 1.00 11.67 259 ASP A C 1
ATOM 2085 O O . ASP A 1 261 ? 21.868 18.002 1.859 1.00 11.35 259 ASP A O 1
ATOM 2090 N N . ASP A 1 262 ? 23.241 16.470 2.813 1.00 12.36 260 ASP A N 1
ATOM 2091 C CA . ASP A 1 262 ? 24.003 17.506 3.527 1.00 10.81 260 ASP A CA 1
ATOM 2092 C C . ASP A 1 262 ? 24.670 18.527 2.611 1.00 11.20 260 ASP A C 1
ATOM 2093 O O . ASP A 1 262 ? 24.605 19.738 2.883 1.00 12.98 260 ASP A O 1
ATOM 2098 N N . LYS A 1 263 ? 25.238 18.055 1.498 1.00 13.15 261 LYS A N 1
ATOM 2099 C CA . LYS A 1 263 ? 25.917 18.983 0.529 1.00 14.14 261 LYS A CA 1
ATOM 2100 C C . LYS A 1 263 ? 24.920 19.998 -0.027 1.00 13.20 261 LYS A C 1
ATOM 2101 O O . LYS A 1 263 ? 25.223 21.203 -0.091 1.00 13.84 261 LYS A O 1
ATOM 2104 N N . GLU A 1 264 ? 23.743 19.518 -0.393 1.00 10.50 262 GLU A N 1
ATOM 2105 C CA . GLU A 1 264 ? 22.676 20.383 -0.901 1.00 12.03 262 GLU A CA 1
ATOM 2106 C C . GLU A 1 264 ? 22.179 21.358 0.191 1.00 12.37 262 GLU A C 1
ATOM 2107 O O . GLU A 1 264 ? 21.924 22.555 -0.104 1.00 11.61 262 GLU A O 1
ATOM 2113 N N . CYS A 1 265 ? 21.995 20.860 1.411 1.00 11.54 263 CYS A N 1
ATOM 2114 C CA . CYS A 1 265 ? 21.548 21.709 2.491 1.00 10.97 263 CYS A CA 1
ATOM 2115 C C . CYS A 1 265 ? 22.520 22.837 2.761 1.00 9.59 263 CYS A C 1
ATOM 2116 O O . CYS A 1 265 ? 22.120 23.948 3.028 1.00 11.12 263 CYS A O 1
ATOM 2119 N N . ILE A 1 266 ? 23.833 22.507 2.714 1.00 10.97 264 ILE A N 1
ATOM 2120 C CA . ILE A 1 266 ? 24.834 23.543 2.963 1.00 14.22 264 ILE A CA 1
ATOM 2121 C C . ILE A 1 266 ? 24.761 24.610 1.833 1.00 14.69 264 ILE A C 1
ATOM 2122 O O . ILE A 1 266 ? 24.852 25.806 2.135 1.00 15.99 264 ILE A O 1
ATOM 2127 N N . GLU A 1 267 ? 24.560 24.179 0.599 1.00 15.45 265 GLU A N 1
ATOM 2128 C CA . GLU A 1 267 ? 24.415 25.122 -0.548 1.00 17.26 265 GLU A CA 1
ATOM 2129 C C . GLU A 1 267 ? 23.194 26.059 -0.331 1.00 14.88 265 GLU A C 1
ATOM 2130 O O . GLU A 1 267 ? 23.277 27.287 -0.540 1.00 17.30 265 GLU A O 1
ATOM 2136 N N . ILE A 1 268 ? 22.071 25.480 0.069 1.00 13.28 266 ILE A N 1
ATOM 2137 C CA . ILE A 1 268 ? 20.851 26.263 0.358 1.00 10.88 266 ILE A CA 1
ATOM 2138 C C . ILE A 1 268 ? 21.074 27.194 1.558 1.00 12.24 266 ILE A C 1
ATOM 2139 O O . ILE A 1 268 ? 20.716 28.396 1.499 1.00 13.42 266 ILE A O 1
ATOM 2144 N N . LEU A 1 269 ? 21.655 26.685 2.637 1.00 11.46 267 LEU A N 1
ATOM 2145 C CA . LEU A 1 269 ? 21.894 27.499 3.832 1.00 12.74 267 LEU A CA 1
ATOM 2146 C C . LEU A 1 269 ? 22.868 28.662 3.629 1.00 12.97 267 LEU A C 1
ATOM 2147 O O . LEU A 1 269 ? 22.698 29.729 4.225 1.00 14.45 267 LEU A O 1
ATOM 2152 N N . LYS A 1 270 ? 23.877 28.431 2.800 1.00 13.96 268 LYS A N 1
ATOM 2153 C CA . LYS A 1 270 ? 24.804 29.518 2.416 1.00 16.04 268 LYS A CA 1
ATOM 2154 C C . LYS A 1 270 ? 24.069 30.619 1.610 1.00 15.53 268 LYS A C 1
ATOM 2155 O O . LYS A 1 270 ? 24.300 31.803 1.861 1.00 17.79 268 LYS A O 1
ATOM 2161 N N . ARG A 1 271 ? 23.263 30.222 0.635 1.00 16.34 269 ARG A N 1
ATOM 2162 C CA . ARG A 1 271 ? 22.435 31.131 -0.173 1.00 16.77 269 ARG A CA 1
ATOM 2163 C C . ARG A 1 271 ? 21.483 31.957 0.747 1.00 17.04 269 ARG A C 1
ATOM 2164 O O . ARG A 1 271 ? 21.286 33.159 0.556 1.00 16.43 269 ARG A O 1
ATOM 2172 N N . CYS A 1 272 ? 20.932 31.314 1.781 1.00 14.50 270 CYS A N 1
ATOM 2173 C CA . CYS A 1 272 ? 20.054 32.021 2.731 1.00 11.84 270 CYS A CA 1
ATOM 2174 C C . CYS A 1 272 ? 20.834 32.984 3.607 1.00 15.12 270 CYS A C 1
ATOM 2175 O O . CYS A 1 272 ? 20.372 34.093 3.889 1.00 16.30 270 CYS A O 1
ATOM 2178 N N . LYS A 1 273 ? 22.009 32.549 4.086 1.00 13.15 271 LYS A N 1
ATOM 2179 C CA . LYS A 1 273 ? 22.836 33.377 4.988 1.00 16.54 271 LYS A CA 1
ATOM 2180 C C . LYS A 1 273 ? 23.196 34.713 4.296 1.00 19.05 271 LYS A C 1
ATOM 2181 O O . LYS A 1 273 ? 23.189 35.802 4.917 1.00 20.28 271 LYS A O 1
ATOM 2187 N N . ASP A 1 274 ? 23.471 34.619 3.003 1.00 19.10 272 ASP A N 1
ATOM 2188 C CA . ASP A 1 274 ? 23.870 35.805 2.216 1.00 21.23 272 ASP A CA 1
ATOM 2189 C C . ASP A 1 274 ? 22.655 36.605 1.728 1.00 20.91 272 ASP A C 1
ATOM 2190 O O . ASP A 1 274 ? 22.813 37.696 1.122 1.00 23.02 272 ASP A O 1
ATOM 2195 N N . ALA A 1 275 ? 21.451 36.114 1.981 1.00 16.32 273 ALA A N 1
ATOM 2196 C CA . ALA A 1 275 ? 20.235 36.861 1.601 1.00 16.57 273 ALA A CA 1
ATOM 2197 C C . ALA A 1 275 ? 19.686 37.759 2.730 1.00 15.78 273 ALA A C 1
ATOM 2198 O O . ALA A 1 275 ? 18.787 38.561 2.491 1.00 15.04 273 ALA A O 1
ATOM 2200 N N . VAL A 1 276 ? 20.175 37.568 3.971 1.00 14.39 274 VAL A N 1
ATOM 2201 C CA . VAL A 1 276 ? 19.658 38.308 5.104 1.00 12.69 274 VAL A CA 1
ATOM 2202 C C . VAL A 1 276 ? 20.715 39.303 5.630 1.00 14.78 274 VAL A C 1
ATOM 2203 O O . VAL A 1 276 ? 21.881 39.125 5.383 1.00 17.23 274 VAL A O 1
ATOM 2207 N N . PRO A 1 277 ? 20.268 40.318 6.362 1.00 16.2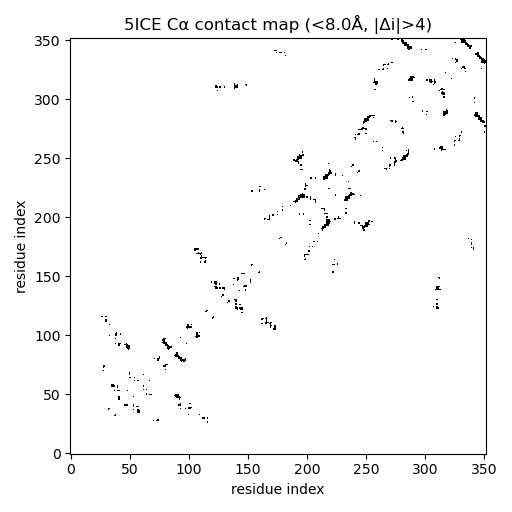9 275 PRO A N 1
ATOM 2208 C CA . PRO A 1 277 ? 21.260 41.324 6.789 1.00 19.29 275 PRO A CA 1
ATOM 2209 C C . PRO A 1 277 ? 22.192 40.843 7.887 1.00 21.92 275 PRO A C 1
ATOM 2210 O O . PRO A 1 277 ? 21.817 40.041 8.761 1.00 21.19 275 PRO A O 1
ATOM 2214 N N . ARG A 1 278 ? 23.436 41.325 7.832 1.00 25.72 276 ARG A N 1
ATOM 2215 C CA . ARG A 1 278 ? 24.408 41.012 8.895 1.00 29.52 276 ARG A CA 1
ATOM 2216 C C . ARG A 1 278 ? 23.868 41.495 10.244 1.00 29.94 276 ARG A C 1
ATOM 2217 O O . ARG A 1 278 ? 24.196 40.913 11.303 1.00 34.28 276 ARG A O 1
ATOM 2219 N N . ASP A 1 279 ? 23.036 42.533 10.211 1.00 31.49 277 ASP A N 1
ATOM 2220 C CA . ASP A 1 279 ? 22.482 43.210 11.402 1.00 34.71 277 ASP A CA 1
ATOM 2221 C C . ASP A 1 279 ? 21.083 42.708 11.761 1.00 35.06 277 ASP A C 1
ATOM 2222 O O . ASP A 1 279 ? 20.068 43.296 11.347 1.00 36.73 277 ASP A O 1
ATOM 2224 N N . GLY A 1 280 ? 21.061 41.596 12.510 1.00 34.52 278 GLY A N 1
ATOM 2225 C CA . GLY A 1 280 ? 19.850 40.993 13.043 1.00 31.89 278 GLY A CA 1
ATOM 2226 C C . GLY A 1 280 ? 19.136 40.085 12.052 1.00 28.89 278 GLY A C 1
ATOM 2227 O O . GLY A 1 280 ? 17.970 39.720 12.285 1.00 29.57 278 GLY A O 1
ATOM 2228 N N . GLY A 1 281 ? 19.785 39.789 10.918 1.00 25.92 279 GLY A N 1
ATOM 2229 C CA . GLY A 1 281 ? 19.162 38.822 9.942 1.00 22.34 279 GLY A CA 1
ATOM 2230 C C . GLY A 1 281 ? 19.050 37.452 10.612 1.00 18.81 279 GLY A C 1
ATOM 2231 O O . GLY A 1 281 ? 19.862 37.089 11.466 1.00 17.10 279 GLY A O 1
ATOM 2232 N N . LYS A 1 282 ? 18.097 36.612 10.138 1.00 16.36 280 LYS A N 1
ATOM 2233 C CA . LYS A 1 282 ? 17.990 35.294 10.661 1.00 15.24 280 LYS A CA 1
ATOM 2234 C C . LYS A 1 282 ? 17.297 34.380 9.642 1.00 12.58 280 LYS A C 1
ATOM 2235 O O . LYS A 1 282 ? 16.590 34.859 8.747 1.00 10.05 280 LYS A O 1
ATOM 2241 N N . VAL A 1 283 ? 17.561 33.077 9.784 1.00 11.37 281 VAL A N 1
ATOM 2242 C CA . VAL A 1 283 ? 16.966 32.081 8.888 1.00 12.29 281 VAL A CA 1
ATOM 2243 C C . VAL A 1 283 ? 16.161 31.166 9.818 1.00 12.99 281 VAL A C 1
ATOM 2244 O O . VAL A 1 283 ? 16.724 30.588 10.757 1.00 14.38 281 VAL A O 1
ATOM 2248 N N . ILE A 1 284 ? 14.885 31.023 9.514 1.00 10.84 282 ILE A N 1
ATOM 2249 C CA . ILE A 1 284 ? 13.969 30.294 10.412 1.00 10.37 282 ILE A CA 1
ATOM 2250 C C . ILE A 1 284 ? 13.693 28.920 9.755 1.00 11.95 282 ILE A C 1
ATOM 2251 O O . ILE A 1 284 ? 13.007 28.867 8.743 1.00 12.97 282 ILE A O 1
ATOM 2256 N N . ILE A 1 285 ? 14.312 27.868 10.298 1.00 9.78 283 ILE A N 1
ATOM 2257 C CA . ILE A 1 285 ? 14.144 26.507 9.799 1.00 9.99 283 ILE A CA 1
ATOM 2258 C C . ILE A 1 285 ? 13.075 25.807 10.619 1.00 10.48 283 ILE A C 1
ATOM 2259 O O . ILE A 1 285 ? 13.117 25.790 11.825 1.00 10.21 283 ILE A O 1
ATOM 2264 N N . ILE A 1 286 ? 12.070 25.245 9.914 1.00 7.88 284 ILE A N 1
ATOM 2265 C CA . ILE A 1 286 ? 11.004 24.472 10.590 1.00 9.33 284 ILE A CA 1
ATOM 2266 C C . ILE A 1 286 ? 11.071 23.069 10.018 1.00 9.50 284 ILE A C 1
ATOM 2267 O O . ILE A 1 286 ? 10.715 22.837 8.824 1.00 9.07 284 ILE A O 1
ATOM 2272 N N . ASP A 1 287 ? 11.549 22.130 10.841 1.00 5.78 285 ASP A N 1
ATOM 2273 C CA . ASP A 1 287 ? 11.706 20.737 10.419 1.00 7.51 285 ASP A CA 1
ATOM 2274 C C . ASP A 1 287 ? 11.790 19.886 11.674 1.00 8.00 285 ASP A C 1
ATOM 2275 O O . ASP A 1 287 ? 11.949 20.379 12.798 1.00 8.09 285 ASP A O 1
ATOM 2280 N N . ILE A 1 288 ? 11.681 18.564 11.480 1.00 7.55 286 ILE A N 1
ATOM 2281 C CA . ILE A 1 288 ? 11.832 17.616 12.606 1.00 8.71 286 ILE A CA 1
ATOM 2282 C C . ILE A 1 288 ? 13.191 17.704 13.259 1.00 6.74 286 ILE A C 1
ATOM 2283 O O . ILE A 1 288 ? 14.226 17.825 12.579 1.00 8.44 286 ILE A O 1
ATOM 2288 N N . ILE A 1 289 ? 13.199 17.567 14.564 1.00 7.73 287 ILE A N 1
ATOM 2289 C CA . ILE A 1 289 ? 14.448 17.198 15.298 1.00 9.02 287 ILE A CA 1
ATOM 2290 C C . ILE A 1 289 ? 14.219 15.786 15.839 1.00 10.25 287 ILE A C 1
ATOM 2291 O O . ILE A 1 289 ? 13.346 15.589 16.722 1.00 13.54 287 ILE A O 1
ATOM 2296 N N . LEU A 1 290 ? 15.014 14.865 15.376 1.00 10.14 288 LEU A N 1
ATOM 2297 C CA A LEU A 1 290 ? 14.943 13.442 15.804 0.50 11.13 288 LEU A CA 1
ATOM 2298 C CA B LEU A 1 290 ? 14.894 13.466 15.823 0.50 10.60 288 LEU A CA 1
ATOM 2299 C C . LEU A 1 290 ? 15.647 13.282 17.160 1.00 10.10 288 LEU A C 1
ATOM 2300 O O . LEU A 1 290 ? 16.838 13.677 17.303 1.00 11.72 288 LEU A O 1
ATOM 2309 N N . ASP A 1 291 ? 14.941 12.723 18.147 1.00 12.51 289 ASP A N 1
ATOM 2310 C CA . ASP A 1 291 ? 15.589 12.364 19.413 1.00 12.96 289 ASP A CA 1
ATOM 2311 C C . ASP A 1 291 ? 15.876 10.881 19.303 1.00 14.73 289 ASP A C 1
ATOM 2312 O O . ASP A 1 291 ? 14.927 10.030 19.190 1.00 15.99 289 ASP A O 1
ATOM 2317 N N . VAL A 1 292 ? 17.130 10.558 19.349 1.00 15.84 290 VAL A N 1
ATOM 2318 C CA . VAL A 1 292 ? 17.522 9.120 19.278 1.00 17.16 290 VAL A CA 1
ATOM 2319 C C . VAL A 1 292 ? 17.916 8.588 20.653 1.00 18.27 290 VAL A C 1
ATOM 2320 O O . VAL A 1 292 ? 18.513 7.493 20.730 1.00 18.58 290 VAL A O 1
ATOM 2324 N N . LYS A 1 293 ? 17.592 9.345 21.696 1.00 18.35 291 LYS A N 1
ATOM 2325 C CA . LYS A 1 293 ? 17.887 8.881 23.069 1.00 18.35 291 LYS A CA 1
ATOM 2326 C C . LYS A 1 293 ? 16.643 8.608 23.919 1.00 18.10 291 LYS A C 1
ATOM 2327 O O . LYS A 1 293 ? 16.671 7.773 24.807 1.00 20.49 291 LYS A O 1
ATOM 2331 N N . SER A 1 294 ? 15.557 9.334 23.647 1.00 14.16 292 SER A N 1
ATOM 2332 C CA A SER A 1 294 ? 14.322 9.114 24.407 0.53 13.71 292 SER A CA 1
ATOM 2333 C CA B SER A 1 294 ? 14.317 9.296 24.435 0.47 13.15 292 SER A CA 1
ATOM 2334 C C . SER A 1 294 ? 13.118 9.143 23.494 1.00 13.14 292 SER A C 1
ATOM 2335 O O . SER A 1 294 ? 13.259 9.447 22.262 1.00 14.45 292 SER A O 1
ATOM 2340 N N . GLU A 1 295 ? 11.976 8.743 24.048 1.00 11.33 293 GLU A N 1
ATOM 2341 C CA . GLU A 1 295 ? 10.752 8.533 23.234 1.00 10.58 293 GLU A CA 1
ATOM 2342 C C . GLU A 1 295 ? 9.751 9.680 23.480 1.00 9.89 293 GLU A C 1
ATOM 2343 O O . GLU A 1 295 ? 9.526 10.096 24.636 1.00 13.55 293 GLU A O 1
ATOM 2349 N N . HIS A 1 296 ? 9.076 10.123 22.416 1.00 7.95 294 HIS A N 1
ATOM 2350 C CA . HIS A 1 296 ? 8.098 11.207 22.482 1.00 7.34 294 HIS A CA 1
ATOM 2351 C C . HIS A 1 296 ? 6.870 10.764 21.667 1.00 7.22 294 HIS A C 1
ATOM 2352 O O . HIS A 1 296 ? 6.956 9.836 20.892 1.00 6.24 294 HIS A O 1
ATOM 2359 N N . PRO A 1 297 ? 5.709 11.447 21.866 1.00 8.46 295 PRO A N 1
ATOM 2360 C CA . PRO A 1 297 ? 4.534 11.088 21.099 1.00 7.48 295 PRO A CA 1
ATOM 2361 C C . PRO A 1 297 ? 4.819 10.975 19.593 1.00 6.23 295 PRO A C 1
ATOM 2362 O O . PRO A 1 297 ? 4.332 9.997 18.991 1.00 7.29 295 PRO A O 1
ATOM 2366 N N . TYR A 1 298 ? 5.554 11.916 19.041 1.00 6.71 296 TYR A N 1
ATOM 2367 C CA . TYR A 1 298 ? 5.803 11.931 17.568 1.00 6.39 296 TYR A CA 1
ATOM 2368 C C . TYR A 1 298 ? 7.037 11.174 17.118 1.00 6.78 296 TYR A C 1
ATOM 2369 O O . TYR A 1 298 ? 7.373 11.182 15.923 1.00 6.66 296 TYR A O 1
ATOM 2378 N N . THR A 1 299 ? 7.739 10.472 18.013 1.00 6.06 297 THR A N 1
ATOM 2379 C CA . THR A 1 299 ? 8.945 9.722 17.651 1.00 6.78 297 THR A CA 1
ATOM 2380 C C . THR A 1 299 ? 8.741 8.735 16.493 1.00 7.25 297 THR A C 1
ATOM 2381 O O . THR A 1 299 ? 9.496 8.735 15.512 1.00 7.95 297 THR A O 1
ATOM 2385 N N . LYS A 1 300 ? 7.687 7.929 16.602 1.00 7.33 298 LYS A N 1
ATOM 2386 C CA . LYS A 1 300 ? 7.438 6.930 15.579 1.00 6.24 298 LYS A CA 1
ATOM 2387 C C . LYS A 1 300 ? 7.198 7.599 14.230 1.00 6.64 298 LYS A C 1
ATOM 2388 O O . LYS A 1 300 ? 7.793 7.179 13.219 1.00 8.70 298 LYS A O 1
ATOM 2393 N N A MET A 1 301 ? 6.395 8.673 14.264 0.30 6.16 299 MET A N 1
ATOM 2394 N N B MET A 1 301 ? 6.373 8.643 14.197 0.70 7.23 299 MET A N 1
ATOM 2395 C CA A MET A 1 301 ? 6.054 9.432 13.042 0.30 7.10 299 MET A CA 1
ATOM 2396 C CA B MET A 1 301 ? 6.107 9.196 12.831 0.70 6.71 299 MET A CA 1
ATOM 2397 C C A MET A 1 301 ? 7.322 9.986 12.391 0.30 6.19 299 MET A C 1
ATOM 2398 C C B MET A 1 301 ? 7.341 9.996 12.327 0.70 6.35 299 MET A C 1
ATOM 2399 O O A MET A 1 301 ? 7.530 9.936 11.183 0.30 6.64 299 MET A O 1
ATOM 2400 O O B MET A 1 301 ? 7.529 10.133 11.124 0.70 6.16 299 MET A O 1
ATOM 2409 N N . ARG A 1 302 ? 8.192 10.512 13.236 1.00 8.10 300 ARG A N 1
ATOM 2410 C CA . ARG A 1 302 ? 9.401 11.190 12.788 1.00 7.58 300 ARG A CA 1
ATOM 2411 C C . ARG A 1 302 ? 10.411 10.218 12.147 1.00 8.62 300 ARG A C 1
ATOM 2412 O O . ARG A 1 302 ? 11.049 10.551 11.149 1.00 8.05 300 ARG A O 1
ATOM 2420 N N . LEU A 1 303 ? 10.550 9.013 12.710 1.00 7.20 301 LEU A N 1
ATOM 2421 C CA . LEU A 1 303 ? 11.385 8.005 12.093 1.00 5.78 301 LEU A CA 1
ATOM 2422 C C . LEU A 1 303 ? 10.767 7.566 10.756 1.00 6.96 301 LEU A C 1
ATOM 2423 O O . LEU A 1 303 ? 11.473 7.234 9.815 1.00 7.48 301 LEU A O 1
ATOM 2428 N N . THR A 1 304 ? 9.425 7.525 10.733 1.00 6.39 302 THR A N 1
ATOM 2429 C CA . THR A 1 304 ? 8.726 7.230 9.476 1.00 5.98 302 THR A CA 1
ATOM 2430 C C . THR A 1 304 ? 9.025 8.271 8.406 1.00 6.95 302 THR A C 1
ATOM 2431 O O . THR A 1 304 ? 9.297 7.928 7.220 1.00 7.41 302 THR A O 1
ATOM 2435 N N . LEU A 1 305 ? 9.015 9.561 8.810 1.00 6.89 303 LEU A N 1
ATOM 2436 C CA . LEU A 1 305 ? 9.406 10.638 7.849 1.00 6.73 303 LEU A CA 1
ATOM 2437 C C . LEU A 1 305 ? 10.840 10.551 7.373 1.00 7.99 303 LEU A C 1
ATOM 2438 O O . LEU A 1 305 ? 11.148 10.953 6.285 1.00 6.39 303 LEU A O 1
ATOM 2443 N N . ASP A 1 306 ? 11.738 9.976 8.222 1.00 6.48 304 ASP A N 1
ATOM 2444 C CA . ASP A 1 306 ? 13.111 9.764 7.779 1.00 7.06 304 ASP A CA 1
ATOM 2445 C C . ASP A 1 306 ? 13.166 8.849 6.548 1.00 6.52 304 ASP A C 1
ATOM 2446 O O . ASP A 1 306 ? 13.850 9.137 5.589 1.00 6.25 304 ASP A O 1
ATOM 2451 N N . LEU A 1 307 ? 12.400 7.732 6.631 1.00 7.10 305 LEU A N 1
ATOM 2452 C CA . LEU A 1 307 ? 12.377 6.830 5.465 1.00 7.16 305 LEU A CA 1
ATOM 2453 C C . LEU A 1 307 ? 11.547 7.387 4.340 1.00 6.02 305 LEU A C 1
ATOM 2454 O O . LEU A 1 307 ? 11.834 7.133 3.162 1.00 7.55 305 LEU A O 1
ATOM 2459 N N . ASP A 1 308 ? 10.513 8.182 4.670 1.00 5.07 306 ASP A N 1
ATOM 2460 C CA . ASP A 1 308 ? 9.685 8.866 3.646 1.00 4.56 306 ASP A CA 1
ATOM 2461 C C . ASP A 1 308 ? 10.630 9.766 2.826 1.00 5.61 306 ASP A C 1
ATOM 2462 O O . ASP A 1 308 ? 10.551 9.756 1.556 1.00 5.87 306 ASP A O 1
ATOM 2467 N N . MET A 1 309 ? 11.482 10.519 3.505 1.00 6.13 307 MET A N 1
ATOM 2468 C CA . MET A 1 309 ? 12.466 11.335 2.758 1.00 6.43 307 MET A CA 1
ATOM 2469 C C . MET A 1 309 ? 13.403 10.460 1.940 1.00 7.22 307 MET A C 1
ATOM 2470 O O . MET A 1 309 ? 13.696 10.757 0.784 1.00 6.70 307 M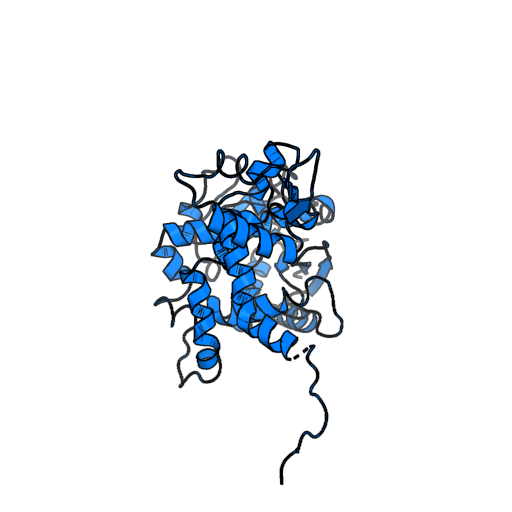ET A O 1
ATOM 2475 N N . MET A 1 310 ? 13.921 9.405 2.561 1.00 6.57 308 MET A N 1
ATOM 2476 C CA . MET A 1 310 ? 14.887 8.546 1.880 1.00 6.80 308 MET A CA 1
ATOM 2477 C C . MET A 1 310 ? 14.281 8.048 0.551 1.00 6.18 308 MET A C 1
ATOM 2478 O O . MET A 1 310 ? 15.008 8.015 -0.470 1.00 8.08 308 MET A O 1
ATOM 2483 N N . LEU A 1 311 ? 13.003 7.657 0.560 1.00 6.91 309 LEU A N 1
ATOM 2484 C CA . LEU A 1 311 ? 12.356 7.094 -0.620 1.00 6.10 309 LEU A CA 1
ATOM 2485 C C . LEU A 1 311 ? 11.880 8.152 -1.595 1.00 6.48 309 LEU A C 1
ATOM 2486 O O . LEU A 1 311 ? 12.015 7.953 -2.811 1.00 7.09 309 LEU A O 1
ATOM 2491 N N . ASN A 1 312 ? 11.341 9.255 -1.092 1.00 6.64 310 ASN A N 1
ATOM 2492 C CA . ASN A 1 312 ? 10.652 10.217 -1.980 1.00 5.28 310 ASN A CA 1
ATOM 2493 C C . ASN A 1 312 ? 11.459 11.417 -2.447 1.00 7.30 310 ASN A C 1
ATOM 2494 O O . ASN A 1 312 ? 11.281 11.862 -3.572 1.00 7.47 310 ASN A O 1
ATOM 2499 N N . THR A 1 313 ? 12.359 11.895 -1.617 1.00 5.86 311 THR A N 1
ATOM 2500 C CA . THR A 1 313 ? 13.096 13.163 -1.895 1.00 6.09 311 THR A CA 1
ATOM 2501 C C . THR A 1 313 ? 14.589 12.993 -1.993 1.00 8.23 311 THR A C 1
ATOM 2502 O O . THR A 1 313 ? 15.276 13.868 -2.636 1.00 8.90 311 THR A O 1
ATOM 2506 N N . GLY A 1 314 ? 15.164 11.964 -1.367 1.00 7.71 312 GLY A N 1
ATOM 2507 C CA . GLY A 1 314 ? 16.633 11.890 -1.252 1.00 8.12 312 GLY A CA 1
ATOM 2508 C C . GLY A 1 314 ? 17.175 12.555 -0.015 1.00 8.27 312 GLY A C 1
ATOM 2509 O O . GLY A 1 314 ? 18.400 12.572 0.217 1.00 11.42 312 GLY A O 1
ATOM 2510 N N . GLY A 1 315 ? 16.273 13.038 0.850 1.00 7.04 313 GLY A N 1
ATOM 2511 C CA . GLY A 1 315 ? 16.689 13.689 2.068 1.00 9.09 313 GLY A CA 1
ATOM 2512 C C . GLY A 1 315 ? 16.674 12.786 3.284 1.00 9.24 313 GLY A C 1
ATOM 2513 O O . GLY A 1 315 ? 16.894 11.559 3.156 1.00 7.99 313 GLY A O 1
ATOM 2514 N N . LYS A 1 316 ? 16.473 13.388 4.440 1.00 7.82 314 LYS A N 1
ATOM 2515 C CA . LYS A 1 316 ? 16.584 12.686 5.723 1.00 8.28 314 LYS A CA 1
ATOM 2516 C C . LYS A 1 316 ? 15.990 13.565 6.823 1.00 9.07 314 LYS A C 1
ATOM 2517 O O . LYS A 1 316 ? 15.891 14.808 6.663 1.00 8.48 314 LYS A O 1
ATOM 2523 N N . GLU A 1 317 ? 15.648 12.945 7.966 1.00 6.56 315 GLU A N 1
ATOM 2524 C CA . GLU A 1 317 ? 15.350 13.731 9.156 1.00 7.41 315 GLU A CA 1
ATOM 2525 C C . GLU A 1 317 ? 16.594 13.681 10.067 1.00 7.93 315 GLU A C 1
ATOM 2526 O O . GLU A 1 317 ? 17.358 12.703 10.036 1.00 10.54 315 GLU A O 1
ATOM 2532 N N . ARG A 1 318 ? 16.836 14.776 10.750 1.00 6.75 316 ARG A N 1
ATOM 2533 C CA . ARG A 1 318 ? 18.099 14.999 11.450 1.00 7.07 316 ARG A CA 1
ATOM 2534 C C . ARG A 1 318 ? 17.948 15.137 12.947 1.00 7.62 316 ARG A C 1
ATOM 2535 O O . ARG A 1 318 ? 17.003 15.736 13.450 1.00 7.86 316 ARG A O 1
ATOM 2543 N N . THR A 1 319 ? 18.976 14.625 13.675 1.00 7.98 317 THR A N 1
ATOM 2544 C CA . THR A 1 319 ? 19.067 14.842 15.101 1.00 8.93 317 THR A CA 1
ATOM 2545 C C . THR A 1 319 ? 19.624 16.271 15.353 1.00 9.25 317 THR A C 1
ATOM 2546 O O . THR A 1 319 ? 20.100 16.912 14.411 1.00 9.70 317 THR A O 1
ATOM 2550 N N . GLU A 1 320 ? 19.561 16.731 16.624 1.00 10.91 318 GLU A N 1
ATOM 2551 C CA . GLU A 1 320 ? 20.162 18.047 16.938 1.00 11.47 318 GLU A CA 1
ATOM 2552 C C . GLU A 1 320 ? 21.617 18.104 16.557 1.00 12.68 318 GLU A C 1
ATOM 2553 O O . GLU A 1 320 ? 22.078 19.107 16.006 1.00 12.07 318 GLU A O 1
ATOM 2559 N N . GLU A 1 321 ? 22.377 17.042 16.856 1.00 12.54 319 GLU A N 1
ATOM 2560 C CA . GLU A 1 321 ? 23.793 17.011 16.497 1.00 14.68 319 GLU A CA 1
ATOM 2561 C C . GLU A 1 321 ? 24.028 17.151 15.003 1.00 13.65 319 GLU A C 1
ATOM 2562 O O . GLU A 1 321 ? 24.977 17.830 14.560 1.00 12.52 319 GLU A O 1
ATOM 2568 N N . GLU A 1 322 ? 23.163 16.520 14.188 1.00 10.90 320 GLU A N 1
ATOM 2569 C CA . GLU A 1 322 ? 23.274 16.630 12.738 1.00 9.54 320 GLU A CA 1
ATOM 2570 C C . GLU A 1 322 ? 22.923 18.064 12.254 1.00 9.25 320 GLU A C 1
ATOM 2571 O O . GLU A 1 322 ? 23.556 18.597 11.352 1.00 10.08 320 GLU A O 1
ATOM 2577 N N . TRP A 1 323 ? 21.902 18.628 12.846 1.00 8.67 321 TRP A N 1
ATOM 2578 C CA . TRP A 1 323 ? 21.542 20.038 12.540 1.00 9.69 321 TRP A CA 1
ATOM 2579 C C . TRP A 1 323 ? 22.697 20.972 12.905 1.00 11.79 321 TRP A C 1
ATOM 2580 O O . TRP A 1 323 ? 23.033 21.851 12.096 1.00 11.14 321 TRP A O 1
ATOM 2591 N N . LYS A 1 324 ? 23.257 20.783 14.097 1.00 11.66 322 LYS A N 1
ATOM 2592 C CA . LYS A 1 324 ? 24.419 21.607 14.539 1.00 12.38 322 LYS A CA 1
ATOM 2593 C C . LYS A 1 324 ? 25.528 21.561 13.546 1.00 14.12 322 LYS A C 1
ATOM 2594 O O . LYS A 1 324 ? 26.079 22.615 13.168 1.00 13.22 322 LYS A O 1
ATOM 2600 N N . LYS A 1 325 ? 25.907 20.361 13.075 1.00 11.48 323 LYS A N 1
ATOM 2601 C CA . LYS A 1 325 ? 26.972 20.233 12.078 1.00 14.99 323 LYS A CA 1
ATOM 2602 C C . LYS A 1 325 ? 26.683 20.887 10.781 1.00 14.78 323 LYS A C 1
ATOM 2603 O O . LYS A 1 325 ? 27.544 21.626 10.210 1.00 13.04 323 LYS A O 1
ATOM 2609 N N . LEU A 1 326 ? 25.435 20.724 10.273 1.00 11.56 324 LEU A N 1
ATOM 2610 C CA . LEU A 1 326 ? 25.078 21.336 9.043 1.00 12.76 324 LEU A CA 1
ATOM 2611 C C . LEU A 1 326 ? 25.130 22.898 9.146 1.00 12.48 324 LEU A C 1
ATOM 2612 O O . LEU A 1 326 ? 25.688 23.572 8.231 1.00 13.69 324 LEU A O 1
ATOM 2617 N N . ILE A 1 327 ? 24.531 23.424 10.180 1.00 13.16 325 ILE A N 1
ATOM 2618 C CA . ILE A 1 327 ? 24.459 24.893 10.402 1.00 12.71 325 ILE A CA 1
ATOM 2619 C C . ILE A 1 327 ? 25.888 25.430 10.597 1.00 15.35 325 ILE A C 1
ATOM 2620 O O . ILE A 1 327 ? 26.238 26.532 10.119 1.00 13.40 325 ILE A O 1
ATOM 2625 N N . HIS A 1 328 ? 26.722 24.662 11.288 1.00 14.23 326 HIS A N 1
ATOM 2626 C CA . HIS A 1 328 ? 28.161 25.064 11.427 1.00 15.84 326 HIS A CA 1
ATOM 2627 C C . HIS A 1 328 ? 28.866 25.115 10.076 1.00 16.08 326 HIS A C 1
ATOM 2628 O O . HIS A 1 328 ? 29.636 26.063 9.784 1.00 15.23 326 HIS A O 1
ATOM 2635 N N . ASP A 1 329 ? 28.669 24.082 9.265 1.00 15.13 327 ASP A N 1
ATOM 2636 C CA . ASP A 1 329 ? 29.359 23.932 7.982 1.00 16.87 327 ASP A CA 1
ATOM 2637 C C . ASP A 1 329 ? 28.937 24.967 6.966 1.00 16.78 327 ASP A C 1
ATOM 2638 O O . ASP A 1 329 ? 29.682 25.284 6.014 1.00 18.05 327 ASP A O 1
ATOM 2643 N N . ALA A 1 330 ? 27.750 25.568 7.169 1.00 15.55 328 ALA A N 1
ATOM 2644 C CA . ALA A 1 330 ? 27.250 26.602 6.271 1.00 15.17 328 ALA A CA 1
ATOM 2645 C C . ALA A 1 330 ? 27.773 27.978 6.726 1.00 15.82 328 ALA A C 1
ATOM 2646 O O . ALA A 1 330 ? 27.570 28.974 6.050 1.00 17.87 328 ALA A O 1
ATOM 2648 N N . GLY A 1 331 ? 28.454 27.992 7.884 1.00 16.06 329 GLY A N 1
ATOM 2649 C CA . GLY A 1 331 ? 29.188 29.182 8.370 1.00 16.93 329 GLY A CA 1
ATOM 2650 C C . GLY A 1 331 ? 28.387 30.119 9.261 1.00 16.94 329 GLY A C 1
ATOM 2651 O O . GLY A 1 331 ? 28.748 31.292 9.426 1.00 14.74 329 GLY A O 1
ATOM 2652 N N . TYR A 1 332 ? 27.311 29.634 9.889 1.00 12.55 330 TYR A N 1
ATOM 2653 C CA . TYR A 1 332 ? 26.547 30.444 10.778 1.00 11.37 330 TYR A CA 1
ATOM 2654 C C . TYR A 1 332 ? 27.212 30.569 12.130 1.00 11.98 330 TYR A C 1
ATOM 2655 O O . TYR A 1 332 ? 28.055 29.725 12.475 1.00 14.08 330 TYR A O 1
ATOM 2664 N N . LYS A 1 333 ? 26.835 31.594 12.887 1.00 13.33 331 LYS A N 1
ATOM 2665 C CA . LYS A 1 333 ? 27.385 31.857 14.203 1.00 16.60 331 LYS A CA 1
ATOM 2666 C C . LYS A 1 333 ? 26.769 30.952 15.277 1.00 15.73 331 LYS A C 1
ATOM 2667 O O . LYS A 1 333 ? 27.474 30.443 16.151 1.00 16.33 331 LYS A O 1
ATOM 2671 N N . GLY A 1 334 ? 25.465 30.726 15.209 1.00 15.30 332 GLY A N 1
ATOM 2672 C CA . GLY A 1 334 ? 24.811 29.892 16.195 1.00 14.69 332 GLY A CA 1
ATOM 2673 C C . GLY A 1 334 ? 23.397 29.560 15.792 1.00 14.44 332 GLY A C 1
ATOM 2674 O O . GLY A 1 334 ? 22.935 29.955 14.706 1.00 15.39 332 GLY A O 1
ATOM 2675 N N . TYR A 1 335 ? 22.726 28.812 16.652 1.00 14.73 333 TYR A N 1
ATOM 2676 C CA . TYR A 1 335 ? 21.323 28.405 16.370 1.00 13.20 333 TYR A CA 1
ATOM 2677 C C . TYR A 1 335 ? 20.563 28.348 17.677 1.00 14.33 333 TYR A C 1
ATOM 2678 O O . TYR A 1 335 ? 21.160 28.236 18.740 1.00 15.09 333 TYR A O 1
ATOM 2687 N N . LYS A 1 336 ? 19.272 28.486 17.605 1.00 13.34 334 LYS A N 1
ATOM 2688 C CA . LYS A 1 336 ? 18.411 28.326 18.756 1.00 13.94 334 LYS A CA 1
ATOM 2689 C C . LYS A 1 336 ? 17.177 27.488 18.376 1.00 13.66 334 LYS A C 1
ATOM 2690 O O . LYS A 1 336 ? 16.428 27.826 17.430 1.00 13.37 334 LYS A O 1
ATOM 2696 N N . ILE A 1 337 ? 16.919 26.465 19.179 1.00 14.12 335 ILE A N 1
ATOM 2697 C CA . ILE A 1 337 ? 15.719 25.625 18.994 1.00 13.77 335 ILE A CA 1
ATOM 2698 C C . ILE A 1 337 ? 14.598 26.038 19.845 1.00 15.08 335 ILE A C 1
ATOM 2699 O O . ILE A 1 337 ? 14.783 26.301 21.076 1.00 16.23 335 ILE A O 1
ATOM 2704 N N . THR A 1 338 ? 13.409 26.130 19.248 1.00 12.72 336 THR A N 1
ATOM 2705 C CA . THR A 1 338 ? 12.164 26.340 20.013 1.00 14.17 336 THR A CA 1
ATOM 2706 C C . THR A 1 338 ? 11.224 25.210 19.680 1.00 15.91 336 THR A C 1
ATOM 2707 O O . THR A 1 338 ? 10.863 24.995 18.506 1.00 13.97 336 THR A O 1
ATOM 2711 N N . HIS A 1 339 ? 10.803 24.492 20.700 1.00 15.50 337 HIS A N 1
ATOM 2712 C CA . HIS A 1 339 ? 9.722 23.487 20.557 1.00 17.08 337 HIS A CA 1
ATOM 2713 C C . HIS A 1 339 ? 8.376 24.137 20.561 1.00 16.42 337 HIS A C 1
ATOM 2714 O O . HIS A 1 339 ? 8.118 25.054 21.341 1.00 19.91 337 HIS A O 1
ATOM 2721 N N . ILE A 1 340 ? 7.488 23.660 19.696 1.00 14.13 338 ILE A N 1
ATOM 2722 C CA . ILE A 1 340 ? 6.133 24.205 19.533 1.00 15.41 338 ILE A CA 1
ATOM 2723 C C . ILE A 1 340 ? 5.045 23.098 19.632 1.00 15.88 338 ILE A C 1
ATOM 2724 O O . ILE A 1 340 ? 3.978 23.236 19.049 1.00 17.78 338 ILE A O 1
ATOM 2729 N N . SER A 1 341 ? 5.405 22.033 20.330 1.00 18.16 339 SER A N 1
ATOM 2730 C CA A SER A 1 341 ? 4.503 20.908 20.542 0.58 17.88 339 SER A CA 1
ATOM 2731 C CA B SER A 1 341 ? 4.550 20.854 20.522 0.42 18.33 339 SER A CA 1
ATOM 2732 C C . SER A 1 341 ? 3.899 20.380 19.225 1.00 18.16 339 SER A C 1
ATOM 2733 O O . SER A 1 341 ? 2.722 20.005 19.140 1.00 20.67 339 SER A O 1
ATOM 2738 N N . ALA A 1 342 ? 4.709 20.316 18.170 1.00 13.00 340 ALA A N 1
ATOM 2739 C CA . ALA A 1 342 ? 4.268 19.906 16.833 1.00 12.00 340 ALA A CA 1
ATOM 2740 C C . ALA A 1 342 ? 5.215 18.780 16.353 1.00 9.00 340 ALA A C 1
ATOM 2741 O O . ALA A 1 342 ? 6.187 18.436 17.033 1.00 9.94 340 ALA A O 1
ATOM 2743 N N . VAL A 1 343 ? 4.951 18.269 15.132 1.00 9.48 341 VAL A N 1
ATOM 2744 C CA . VAL A 1 343 ? 5.886 17.280 14.546 1.00 8.11 341 VAL A CA 1
ATOM 2745 C C . VAL A 1 343 ? 7.285 17.947 14.352 1.00 6.67 341 VAL A C 1
ATOM 2746 O O . VAL A 1 343 ? 8.310 17.345 14.716 1.00 6.02 341 VAL A O 1
ATOM 2750 N N . GLN A 1 344 ? 7.293 19.131 13.738 1.00 7.85 342 GLN A N 1
ATOM 2751 C CA . GLN A 1 344 ? 8.502 19.921 13.529 1.00 7.75 342 GLN A CA 1
ATOM 2752 C C . GLN A 1 344 ? 8.824 20.780 14.715 1.00 8.56 342 GLN A C 1
ATOM 2753 O O . GLN A 1 344 ? 7.924 21.084 15.546 1.00 10.25 342 GLN A O 1
ATOM 2759 N N . SER A 1 345 ? 10.064 21.185 14.830 1.00 9.88 343 SER A N 1
ATOM 2760 C CA . SER A 1 345 ? 10.457 22.236 15.770 1.00 9.86 343 SER A CA 1
ATOM 2761 C C . SER A 1 345 ? 10.931 23.438 14.975 1.00 10.70 343 SER A C 1
ATOM 2762 O O . SER A 1 345 ? 11.070 23.380 13.711 1.00 11.45 343 SER A O 1
ATOM 2765 N N . VAL A 1 346 ? 11.185 24.549 15.678 1.00 9.71 344 VAL A N 1
ATOM 2766 C CA . VAL A 1 346 ? 11.749 25.745 15.020 1.00 11.31 344 VAL A CA 1
ATOM 2767 C C . VAL A 1 346 ? 13.219 25.789 15.325 1.00 12.36 344 VAL A C 1
ATOM 2768 O O . VAL A 1 346 ? 13.600 25.748 16.522 1.00 12.96 344 VAL A O 1
ATOM 2772 N N . ILE A 1 347 ? 14.052 25.920 14.308 1.00 10.94 345 ILE A N 1
ATOM 2773 C CA . ILE A 1 347 ? 15.506 26.114 14.489 1.00 11.58 345 ILE A CA 1
ATOM 2774 C C . ILE A 1 347 ? 15.860 27.456 13.860 1.00 13.06 345 ILE A C 1
ATOM 2775 O O . ILE A 1 347 ? 15.883 27.596 12.621 1.00 12.16 345 ILE A O 1
ATOM 2780 N N . GLU A 1 348 ? 16.160 28.462 14.703 1.00 12.37 346 GLU A N 1
ATOM 2781 C CA . GLU A 1 348 ? 16.652 29.741 14.153 1.00 12.66 346 GLU A CA 1
ATOM 2782 C C . GLU A 1 348 ? 18.136 29.679 13.953 1.00 12.34 346 GLU A C 1
ATOM 2783 O O . GLU A 1 348 ? 18.907 29.254 14.871 1.00 15.95 346 GLU A O 1
ATOM 2789 N N . ALA A 1 349 ? 18.605 29.989 12.740 1.00 11.82 347 ALA A N 1
ATOM 2790 C CA . ALA A 1 349 ? 20.000 29.939 12.443 1.00 14.03 347 ALA A CA 1
ATOM 2791 C C . ALA A 1 349 ? 20.463 31.375 12.253 1.00 14.13 347 ALA A C 1
ATOM 2792 O O . ALA A 1 349 ? 19.865 32.128 11.446 1.00 14.37 347 ALA A O 1
ATOM 2794 N N . TYR A 1 350 ? 21.518 31.744 12.960 1.00 14.12 348 TYR A N 1
ATOM 2795 C CA . TYR A 1 350 ? 21.955 33.163 12.969 1.00 16.07 348 TYR A CA 1
ATOM 2796 C C . TYR A 1 350 ? 23.313 33.310 12.269 1.00 17.16 348 TYR A C 1
ATOM 2797 O O . TYR A 1 350 ? 24.294 32.741 12.708 1.00 13.60 348 TYR A O 1
ATOM 2806 N N . PRO A 1 351 ? 23.348 34.057 11.189 1.00 20.67 349 PRO A N 1
ATOM 2807 C CA . PRO A 1 351 ? 24.676 34.513 10.614 1.00 22.60 349 PRO A CA 1
ATOM 2808 C C . PRO A 1 351 ? 25.473 35.465 11.508 1.00 25.05 349 PRO A C 1
ATOM 2809 O O . PRO A 1 351 ? 24.985 36.002 12.500 1.00 26.49 349 PRO A O 1
ATOM 2813 N N . TYR A 1 352 ? 26.751 35.690 11.147 1.00 27.45 350 TYR A N 1
ATOM 2814 C CA . TYR A 1 352 ? 27.506 36.830 11.723 1.00 29.80 350 TYR A CA 1
ATOM 2815 C C . TYR A 1 352 ? 26.812 38.176 11.371 1.00 30.56 350 TYR A C 1
ATOM 2816 O O . TYR A 1 352 ? 26.104 38.221 10.348 1.00 29.07 350 TYR A O 1
#